Protein AF-X0U9Z0-F1 (afdb_monomer)

pLDDT: mean 78.18, std 16.79, range [35.5, 98.56]

Radius of gyration: 32.85 Å; Cα contacts (8 Å, |Δi|>4): 335; chains: 1; bounding box: 91×45×75 Å

Foldseek 3Di:
DLVLVVVLLVVLVVLLVCVVVVVDDPVRSVVVQVVSWDADPVRWIWGQDNPPRFIWIDPPPDTDTDDDVSVVVQWDQDPPPRDTDGVPDQADPPQQHGPPPDWGAGPPPRHTDPDSPDDDPVVDDPPDPPPPVCVVVVVVCVVVPPPQVFPKDFAQADDLQVQLQVQLVVQLVVQLVVQLCQQQDCPPVVVQVVDDPVLVVSRNDNSRSRVRSNVRNVVRSNVRSVVSSVVRVVVNVVSVVVVTDIDTDGDDD

Mean predicted aligned error: 20.63 Å

Structure (mmCIF, N/CA/C/O backbone):
data_AF-X0U9Z0-F1
#
_entry.id   AF-X0U9Z0-F1
#
loop_
_atom_site.group_PDB
_atom_site.id
_atom_site.type_symbol
_atom_site.label_atom_id
_atom_site.label_alt_id
_atom_site.label_comp_id
_atom_site.label_asym_id
_atom_site.label_entity_id
_atom_site.label_seq_id
_atom_site.pdbx_PDB_ins_code
_atom_site.Cartn_x
_atom_site.Cartn_y
_atom_site.Cartn_z
_atom_site.occupancy
_atom_site.B_iso_or_equiv
_atom_site.auth_seq_id
_atom_site.auth_comp_id
_atom_site.auth_asym_id
_atom_site.auth_atom_id
_atom_site.pdbx_PDB_model_num
ATOM 1 N N . MET A 1 1 ? 12.971 -25.467 -26.039 1.00 54.97 1 MET A N 1
ATOM 2 C CA . MET A 1 1 ? 11.910 -24.485 -25.688 1.00 54.97 1 MET A CA 1
ATOM 3 C C . MET A 1 1 ? 12.473 -23.076 -25.551 1.00 54.97 1 MET A C 1
ATOM 5 O O . MET A 1 1 ? 11.784 -22.131 -25.891 1.00 54.97 1 MET A O 1
ATOM 9 N N . GLU A 1 2 ? 13.736 -22.968 -25.147 1.00 53.06 2 GLU A N 1
ATOM 10 C CA . GLU A 1 2 ? 14.560 -21.757 -25.117 1.00 53.06 2 GLU A CA 1
ATOM 11 C C . GLU A 1 2 ? 14.623 -20.987 -26.448 1.00 53.06 2 GLU A C 1
ATOM 13 O O . GLU A 1 2 ? 14.355 -19.789 -26.469 1.00 53.06 2 GLU A O 1
ATOM 18 N N . ASN A 1 3 ? 14.829 -21.693 -27.568 1.00 63.97 3 ASN A N 1
ATOM 19 C CA . ASN A 1 3 ? 14.869 -21.073 -28.900 1.00 63.97 3 ASN A CA 1
ATOM 20 C C . ASN A 1 3 ? 13.558 -20.348 -29.255 1.00 63.97 3 ASN A C 1
ATOM 22 O O . ASN A 1 3 ? 13.598 -19.246 -29.783 1.00 63.97 3 ASN A O 1
ATOM 26 N N . LYS A 1 4 ? 12.394 -20.866 -28.827 1.00 78.50 4 LYS A N 1
ATOM 27 C CA . LYS A 1 4 ? 11.082 -20.314 -29.214 1.00 78.50 4 LYS A CA 1
ATOM 28 C C . LYS A 1 4 ? 10.855 -18.873 -28.743 1.00 78.50 4 LYS A C 1
ATOM 30 O O . LYS A 1 4 ? 10.260 -18.091 -29.475 1.00 78.50 4 LYS A O 1
ATOM 35 N N . PHE A 1 5 ? 11.303 -18.511 -27.536 1.00 82.81 5 PHE A N 1
ATOM 36 C CA . PHE A 1 5 ? 11.142 -17.141 -27.023 1.00 82.81 5 PHE A CA 1
ATOM 37 C C . PHE A 1 5 ? 12.043 -16.148 -27.767 1.00 82.81 5 PHE A C 1
ATOM 39 O O . PHE A 1 5 ? 11.600 -15.045 -28.084 1.00 82.81 5 PHE A O 1
ATOM 46 N N . LYS A 1 6 ? 13.277 -16.558 -28.086 1.00 79.94 6 LYS A N 1
ATOM 47 C CA . LYS A 1 6 ? 14.235 -15.759 -28.861 1.00 79.94 6 LYS A CA 1
ATOM 48 C C . LYS A 1 6 ? 13.766 -15.569 -30.305 1.00 79.94 6 LYS A C 1
ATOM 50 O O . LYS A 1 6 ? 13.794 -14.448 -30.808 1.00 79.94 6 LYS A O 1
ATOM 55 N N . ASP A 1 7 ? 13.262 -16.631 -30.928 1.00 83.06 7 ASP A N 1
ATOM 56 C CA . ASP A 1 7 ? 12.714 -16.603 -32.288 1.00 83.06 7 ASP A CA 1
ATOM 57 C C . ASP A 1 7 ? 11.533 -15.619 -32.376 1.00 83.06 7 ASP A C 1
ATOM 59 O O . ASP A 1 7 ? 11.487 -14.756 -33.252 1.00 83.06 7 ASP A O 1
ATOM 63 N N . VAL A 1 8 ? 10.625 -15.654 -31.394 1.00 86.50 8 VAL A N 1
ATOM 64 C CA . VAL A 1 8 ? 9.488 -14.722 -31.329 1.00 86.50 8 VAL A CA 1
ATOM 65 C C . VAL A 1 8 ? 9.914 -13.272 -31.098 1.00 86.50 8 VAL A C 1
ATOM 67 O O . VAL A 1 8 ? 9.304 -12.359 -31.657 1.00 86.50 8 VAL A O 1
ATOM 70 N N . GLU A 1 9 ? 10.957 -13.024 -30.309 1.00 84.62 9 GLU A N 1
ATOM 71 C CA . GLU A 1 9 ? 11.490 -11.673 -30.118 1.00 84.62 9 GLU A CA 1
ATOM 72 C C . GLU A 1 9 ? 12.111 -11.121 -31.409 1.00 84.62 9 GLU A C 1
ATOM 74 O O . GLU A 1 9 ? 11.879 -9.963 -31.776 1.00 84.62 9 GLU A O 1
ATOM 79 N N . GLN A 1 10 ? 12.837 -11.959 -32.153 1.00 83.62 10 GLN A N 1
ATOM 80 C CA . GLN A 1 10 ? 13.363 -11.602 -33.469 1.00 83.62 10 GLN A CA 1
ATOM 81 C C . GLN A 1 10 ? 12.233 -11.303 -34.463 1.00 83.62 10 GLN A C 1
ATOM 83 O O . GLN A 1 10 ? 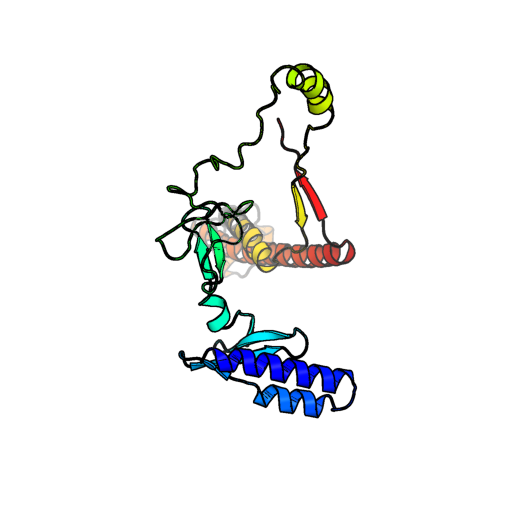12.252 -10.255 -35.118 1.00 83.62 10 GLN A O 1
ATOM 88 N N . GLU A 1 11 ? 11.214 -12.160 -34.533 1.00 86.25 11 GLU A N 1
ATOM 89 C CA . GLU A 1 11 ? 10.040 -11.948 -35.385 1.00 86.25 11 GLU A CA 1
ATOM 90 C C . GLU A 1 11 ? 9.270 -10.674 -35.008 1.00 86.25 11 GLU A C 1
ATOM 92 O O . GLU A 1 11 ? 8.871 -9.899 -35.885 1.00 86.25 11 GLU A O 1
ATOM 97 N N . PHE A 1 12 ? 9.111 -10.395 -33.712 1.00 89.00 12 PHE A N 1
ATOM 98 C CA . PHE A 1 12 ? 8.488 -9.166 -33.227 1.00 89.00 12 PHE A CA 1
ATOM 99 C C . PHE A 1 12 ? 9.268 -7.922 -33.655 1.00 89.00 12 PHE A C 1
ATOM 101 O O . PHE A 1 12 ? 8.668 -6.949 -34.118 1.00 89.00 12 PHE A O 1
ATOM 108 N N . ASN A 1 13 ? 10.596 -7.942 -33.544 1.00 87.12 13 ASN A N 1
ATOM 109 C CA . ASN A 1 13 ? 11.438 -6.817 -33.941 1.00 87.12 13 ASN A CA 1
ATOM 110 C C . ASN A 1 13 ? 11.331 -6.534 -35.445 1.00 87.12 13 ASN A C 1
ATOM 112 O O . ASN A 1 13 ? 11.139 -5.380 -35.845 1.00 87.12 13 ASN A O 1
ATOM 116 N N . GLN A 1 14 ? 11.338 -7.579 -36.276 1.00 88.25 14 GLN A N 1
ATOM 117 C CA . GLN A 1 14 ? 11.102 -7.449 -37.716 1.00 88.25 14 GLN A CA 1
ATOM 118 C C . GLN A 1 14 ? 9.697 -6.906 -38.022 1.00 88.25 14 GLN A C 1
ATOM 120 O O . GLN A 1 14 ? 9.523 -6.036 -38.882 1.00 88.25 14 GLN A O 1
ATOM 125 N N . LEU A 1 15 ? 8.676 -7.390 -37.310 1.00 87.44 15 LEU A N 1
ATOM 126 C CA . LEU A 1 15 ? 7.294 -6.943 -37.462 1.00 87.44 15 LEU A CA 1
ATOM 127 C C . LEU A 1 15 ? 7.132 -5.463 -37.067 1.00 87.44 15 LEU A C 1
ATOM 129 O O . LEU A 1 15 ? 6.506 -4.688 -37.793 1.00 87.44 15 LEU A O 1
ATOM 133 N N . LYS A 1 16 ? 7.753 -5.044 -35.961 1.00 84.38 16 LYS A N 1
ATOM 134 C CA . LYS A 1 16 ? 7.770 -3.659 -35.470 1.00 84.38 16 LYS A CA 1
ATOM 135 C C . LYS A 1 16 ? 8.501 -2.724 -36.429 1.00 84.38 16 LYS A C 1
ATOM 137 O O . LYS A 1 16 ? 8.050 -1.600 -36.644 1.00 84.38 16 LYS A O 1
ATOM 142 N N . GLN A 1 17 ? 9.588 -3.181 -37.047 1.00 86.75 17 GLN A N 1
ATOM 143 C CA . GLN A 1 17 ? 10.296 -2.424 -38.078 1.00 86.75 17 GLN A CA 1
ATOM 144 C C . GLN A 1 17 ? 9.417 -2.205 -39.319 1.00 86.75 17 GLN A C 1
ATOM 146 O O . GLN A 1 17 ? 9.312 -1.074 -39.795 1.00 86.75 17 GLN A O 1
ATOM 151 N N . LYS A 1 18 ? 8.718 -3.244 -39.799 1.00 85.19 18 LYS A N 1
ATOM 152 C CA . LYS A 1 18 ? 7.762 -3.130 -40.919 1.00 85.19 18 LYS A CA 1
ATOM 153 C C . LYS A 1 18 ? 6.622 -2.155 -40.602 1.00 85.19 18 LYS A C 1
ATOM 155 O O . LYS A 1 18 ? 6.262 -1.350 -41.459 1.00 85.19 18 LYS A O 1
ATOM 160 N N . TYR A 1 19 ? 6.103 -2.180 -39.374 1.00 85.44 19 TYR A N 1
ATOM 161 C CA . TYR A 1 19 ? 5.070 -1.244 -38.918 1.00 85.44 19 TYR A CA 1
ATOM 162 C C . TYR A 1 19 ? 5.572 0.206 -38.864 1.00 85.44 19 TYR A C 1
ATOM 164 O O . TYR A 1 19 ? 4.932 1.101 -39.409 1.00 85.44 19 TYR A O 1
ATOM 172 N N . ARG A 1 20 ? 6.763 0.446 -38.296 1.00 84.62 20 ARG A N 1
ATOM 173 C CA . ARG A 1 20 ? 7.394 1.782 -38.258 1.00 84.62 20 ARG A CA 1
ATOM 174 C C . ARG A 1 20 ? 7.645 2.357 -39.650 1.00 84.62 20 ARG A C 1
ATOM 176 O O . ARG A 1 20 ? 7.497 3.555 -39.853 1.00 84.62 20 ARG A O 1
ATOM 183 N N . GLN A 1 21 ? 7.982 1.498 -40.609 1.00 91.06 21 GLN A N 1
ATOM 184 C CA . GLN A 1 21 ? 8.155 1.864 -42.016 1.00 91.06 21 GLN A CA 1
ATOM 185 C C . GLN A 1 21 ? 6.821 2.031 -42.771 1.00 91.06 21 GLN A C 1
ATOM 187 O O . GLN A 1 21 ? 6.847 2.209 -43.985 1.00 91.06 21 GLN A O 1
ATOM 192 N N . LYS A 1 22 ? 5.663 1.940 -42.093 1.00 88.94 22 LYS A N 1
ATOM 193 C CA . LYS A 1 22 ? 4.309 1.974 -42.681 1.00 88.94 22 LYS A CA 1
ATOM 194 C C . LYS A 1 22 ? 4.076 0.932 -43.788 1.00 88.94 22 LYS A C 1
ATOM 196 O O . LYS A 1 22 ? 3.170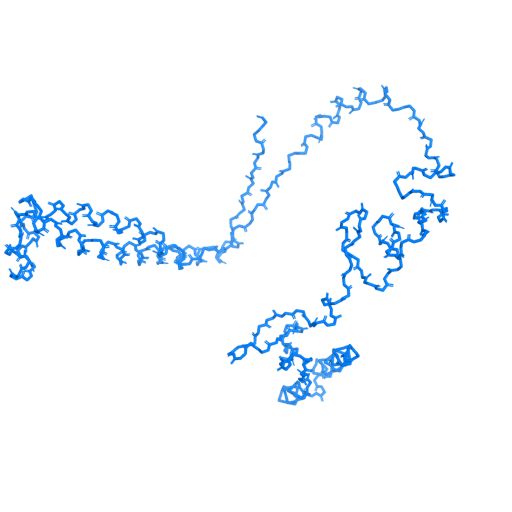 1.083 -44.599 1.00 88.94 22 LYS A O 1
ATOM 201 N N . LYS A 1 23 ? 4.865 -0.151 -43.806 1.00 90.50 23 LYS A N 1
ATOM 202 C CA . LYS A 1 23 ? 4.724 -1.266 -44.764 1.00 90.50 23 LYS A CA 1
ATOM 203 C C . LYS A 1 23 ? 3.571 -2.209 -44.418 1.00 90.50 23 LYS A C 1
ATOM 205 O O . LYS A 1 23 ? 3.216 -3.053 -45.230 1.00 90.50 23 LYS A O 1
ATOM 210 N N . ILE A 1 24 ? 3.046 -2.106 -43.199 1.00 90.19 24 ILE A N 1
ATOM 211 C CA . ILE A 1 24 ? 1.877 -2.839 -42.709 1.00 90.19 24 ILE A CA 1
ATOM 212 C C . ILE A 1 24 ? 0.997 -1.884 -41.904 1.00 90.19 24 ILE A C 1
ATOM 214 O O . ILE A 1 24 ? 1.505 -0.984 -41.230 1.00 90.19 24 ILE A O 1
ATOM 218 N N . SER A 1 25 ? -0.312 -2.091 -41.969 1.00 87.81 25 SER A N 1
ATOM 219 C CA . SER A 1 25 ? -1.302 -1.318 -41.215 1.00 87.81 25 SER A CA 1
ATOM 220 C C . SER A 1 25 ? -1.325 -1.693 -39.726 1.00 87.81 25 SER A C 1
ATOM 222 O O . SER A 1 25 ? -0.853 -2.759 -39.328 1.00 87.81 25 SER A O 1
ATOM 224 N N . ASP A 1 26 ? -1.919 -0.842 -38.882 1.00 80.38 26 ASP A N 1
ATOM 225 C CA . ASP A 1 26 ? -2.119 -1.134 -37.449 1.00 80.38 26 ASP A CA 1
ATOM 226 C C . ASP A 1 26 ? -2.938 -2.419 -37.231 1.00 80.38 26 ASP A C 1
ATOM 228 O O . ASP A 1 26 ? -2.616 -3.239 -36.368 1.00 80.38 26 ASP A O 1
ATOM 232 N N . ARG A 1 27 ? -3.957 -2.647 -38.070 1.00 84.69 27 ARG A N 1
ATOM 233 C CA . ARG A 1 27 ? -4.763 -3.872 -38.037 1.00 84.69 27 ARG A CA 1
ATOM 234 C C . ARG A 1 27 ? -3.912 -5.105 -38.342 1.00 84.69 27 ARG A C 1
ATOM 236 O O . ARG A 1 27 ? -3.929 -6.062 -37.572 1.00 84.69 27 ARG A O 1
ATOM 243 N N . GLU A 1 28 ? -3.112 -5.059 -39.405 1.00 83.31 28 GLU A N 1
ATOM 244 C CA . GLU A 1 28 ? -2.211 -6.159 -39.767 1.00 83.31 28 GLU A CA 1
ATOM 245 C C . GLU A 1 28 ? -1.116 -6.392 -38.724 1.00 83.31 28 GLU A C 1
ATOM 247 O O . GLU A 1 28 ? -0.758 -7.539 -38.457 1.00 83.31 28 GLU A O 1
ATOM 252 N N . PHE A 1 29 ? -0.594 -5.327 -38.113 1.00 83.25 29 PHE A N 1
ATOM 253 C CA . PHE A 1 29 ? 0.373 -5.426 -37.025 1.00 83.25 29 PHE A CA 1
ATOM 254 C C . PHE A 1 29 ? -0.232 -6.154 -35.819 1.00 83.25 29 PHE A C 1
ATOM 256 O O . PHE A 1 29 ? 0.355 -7.120 -35.328 1.00 83.25 29 PHE A O 1
ATOM 263 N N . LYS A 1 30 ? -1.438 -5.761 -35.387 1.00 82.38 30 LYS A N 1
ATOM 264 C CA . LYS A 1 30 ? -2.167 -6.412 -34.286 1.00 82.38 30 LYS A CA 1
ATOM 265 C C . LYS A 1 30 ? -2.489 -7.873 -34.587 1.00 82.38 30 LYS A C 1
ATOM 267 O O . LYS A 1 30 ? -2.335 -8.720 -33.710 1.00 82.38 30 LYS A O 1
ATOM 272 N N . ASP A 1 31 ? -2.914 -8.185 -35.807 1.00 85.38 31 ASP A N 1
ATOM 273 C CA . ASP A 1 31 ? -3.275 -9.553 -36.182 1.00 85.38 31 ASP A CA 1
ATOM 274 C C . ASP A 1 31 ? -2.053 -10.470 -36.296 1.00 85.38 31 ASP A C 1
ATOM 276 O O . ASP A 1 31 ? -2.115 -11.624 -35.869 1.00 85.38 31 ASP A O 1
ATOM 280 N N . LYS A 1 32 ? -0.914 -9.962 -36.784 1.00 84.19 32 LYS A N 1
ATOM 281 C CA . LYS A 1 32 ? 0.355 -10.707 -36.783 1.00 84.19 32 LYS A CA 1
ATOM 282 C C . LYS A 1 32 ? 0.918 -10.875 -35.373 1.00 84.19 32 LYS A C 1
ATOM 284 O O . LYS A 1 32 ? 1.366 -11.964 -35.039 1.00 84.19 32 LYS A O 1
ATOM 289 N N . LEU A 1 33 ? 0.805 -9.859 -34.517 1.00 85.06 33 LEU A N 1
ATOM 290 C CA . LEU A 1 33 ? 1.241 -9.944 -33.122 1.00 85.06 33 LEU A CA 1
ATOM 291 C C . LEU A 1 33 ? 0.479 -11.018 -32.330 1.00 85.06 33 LEU A C 1
ATOM 293 O O . LEU A 1 33 ? 1.081 -11.726 -31.531 1.00 85.06 33 LEU A O 1
ATOM 297 N N . LYS A 1 34 ? -0.830 -11.197 -32.569 1.00 85.25 34 LYS A N 1
ATOM 298 C CA . LYS A 1 34 ? -1.619 -12.269 -31.926 1.00 85.25 34 LYS A CA 1
ATOM 299 C C . LYS A 1 34 ? -1.085 -13.672 -32.232 1.00 85.25 34 LYS A C 1
ATOM 301 O O . LYS A 1 34 ? -1.255 -14.560 -31.403 1.00 85.25 34 LYS A O 1
ATOM 306 N N . LYS A 1 35 ? -0.463 -13.867 -33.400 1.00 87.12 35 LYS A N 1
ATOM 307 C CA . LYS A 1 35 ? 0.111 -15.153 -33.827 1.00 87.12 35 LYS A CA 1
ATOM 308 C C . LYS A 1 35 ? 1.460 -15.451 -33.169 1.00 87.12 35 LYS A C 1
ATOM 310 O O . LYS A 1 35 ? 1.846 -16.607 -33.120 1.00 87.12 35 LYS A O 1
ATOM 315 N N . LEU A 1 36 ? 2.128 -14.437 -32.618 1.00 86.50 36 LEU A N 1
ATOM 316 C CA . LEU A 1 36 ? 3.409 -14.557 -31.911 1.00 86.50 36 LEU A CA 1
ATOM 317 C C . LEU A 1 36 ? 3.258 -14.988 -30.439 1.00 86.50 36 LEU A C 1
ATOM 319 O O . LEU A 1 36 ? 4.180 -14.833 -29.642 1.00 86.50 36 LEU A O 1
ATOM 323 N N . ARG A 1 37 ? 2.084 -15.488 -30.041 1.00 88.81 37 ARG A N 1
ATOM 324 C CA . ARG A 1 37 ? 1.859 -15.984 -28.680 1.00 88.81 37 ARG A CA 1
ATOM 325 C C . ARG A 1 37 ? 2.479 -17.362 -28.508 1.00 88.81 37 ARG A C 1
ATOM 327 O O . ARG A 1 37 ? 2.386 -18.205 -29.394 1.00 88.81 37 ARG A O 1
ATOM 334 N N . LEU A 1 38 ? 3.061 -17.590 -27.339 1.00 88.75 38 LEU A N 1
ATOM 335 C CA . LEU A 1 38 ? 3.721 -18.844 -26.995 1.00 88.75 38 LEU A CA 1
ATOM 336 C C . LEU A 1 38 ? 3.112 -19.440 -25.737 1.00 88.75 38 LEU A C 1
ATOM 338 O O . LEU A 1 38 ? 2.714 -18.709 -24.836 1.00 88.75 38 LEU A O 1
ATOM 342 N N . GLU A 1 39 ? 3.110 -20.760 -25.656 1.00 86.19 39 GLU A N 1
ATOM 343 C CA . GLU A 1 39 ? 2.814 -21.495 -24.433 1.00 86.19 39 GLU A CA 1
ATOM 344 C C . GLU A 1 39 ? 4.126 -22.035 -23.847 1.00 86.19 39 GLU A C 1
ATOM 346 O O . GLU A 1 39 ? 4.978 -22.548 -24.581 1.00 86.19 39 GLU A O 1
ATOM 351 N N . ASP A 1 40 ? 4.323 -21.872 -22.537 1.00 83.56 40 ASP A N 1
ATOM 352 C CA . ASP A 1 40 ? 5.481 -22.430 -21.833 1.00 83.56 40 ASP A CA 1
ATOM 353 C C . ASP A 1 40 ? 5.235 -23.868 -21.332 1.00 83.56 40 ASP A C 1
ATOM 355 O O . ASP A 1 40 ? 4.128 -24.395 -21.403 1.00 83.56 40 ASP A O 1
ATOM 359 N N . LYS A 1 41 ? 6.270 -24.519 -20.774 1.00 78.38 41 LYS A N 1
ATOM 360 C CA . LYS A 1 41 ? 6.170 -25.880 -20.193 1.00 78.38 41 LYS A CA 1
ATOM 361 C C . LYS A 1 41 ? 5.105 -26.017 -19.101 1.00 78.38 41 LYS A C 1
ATOM 363 O O . LYS A 1 41 ? 4.719 -27.133 -18.775 1.00 78.38 41 LYS A O 1
ATOM 368 N N . LYS A 1 42 ? 4.708 -24.904 -18.481 1.00 79.00 42 LYS A N 1
ATOM 369 C CA . LYS A 1 42 ? 3.764 -24.844 -17.361 1.00 79.00 42 LYS A CA 1
ATOM 370 C C . LYS A 1 42 ? 2.347 -24.491 -17.838 1.00 79.00 42 LYS A C 1
ATOM 372 O O . LYS A 1 42 ? 1.496 -24.209 -17.001 1.00 79.00 42 LYS A O 1
ATOM 377 N N . GLY A 1 43 ? 2.105 -24.472 -19.152 1.00 81.69 43 GLY A N 1
ATOM 378 C CA . GLY A 1 43 ? 0.808 -24.157 -19.752 1.00 81.69 43 GLY A CA 1
ATOM 379 C C . GLY A 1 43 ? 0.435 -22.672 -19.706 1.00 81.69 43 GLY A C 1
ATOM 380 O O . GLY A 1 43 ? -0.731 -22.315 -19.872 1.00 81.69 43 GLY A O 1
ATOM 381 N N . ARG A 1 44 ? 1.394 -21.774 -19.433 1.00 86.50 44 ARG A N 1
ATOM 382 C CA . ARG A 1 44 ? 1.132 -20.328 -19.391 1.00 86.50 44 ARG A CA 1
ATOM 383 C C . ARG A 1 44 ? 1.318 -19.721 -20.771 1.00 86.50 44 ARG A C 1
ATOM 385 O O . ARG A 1 44 ? 2.323 -19.970 -21.434 1.00 86.50 44 ARG A O 1
ATOM 392 N N . TRP A 1 45 ? 0.387 -18.853 -21.152 1.00 88.94 45 TRP A N 1
ATOM 393 C CA . TRP A 1 45 ? 0.454 -18.094 -22.398 1.00 88.94 45 TRP A CA 1
ATOM 394 C C . TR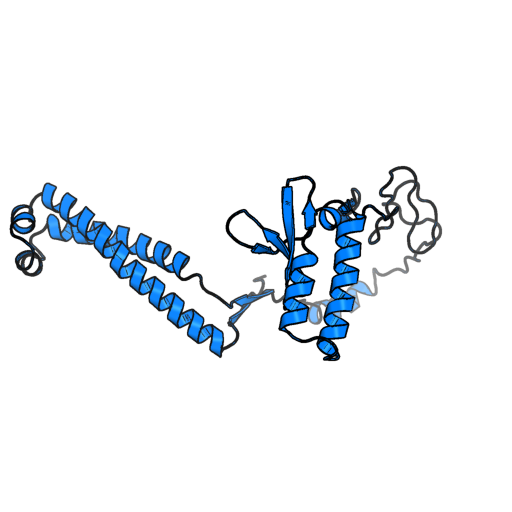P A 1 45 ? 1.296 -16.833 -22.242 1.00 88.94 45 TRP A C 1
ATOM 396 O O . TRP A 1 45 ? 1.102 -16.073 -21.298 1.00 88.94 45 TRP A O 1
ATOM 406 N N . TRP A 1 46 ? 2.173 -16.578 -23.206 1.00 90.38 46 TRP A N 1
ATOM 407 C CA . TRP A 1 46 ? 3.097 -15.452 -23.260 1.00 90.38 46 TRP A CA 1
ATOM 408 C C . TRP A 1 46 ? 2.886 -14.618 -24.525 1.00 90.38 46 TRP A C 1
ATOM 410 O O . TRP A 1 46 ? 2.563 -15.145 -25.589 1.00 90.38 46 TRP A O 1
ATOM 420 N N . THR A 1 47 ? 3.082 -13.304 -24.413 1.00 90.75 47 THR A N 1
ATOM 421 C CA . THR A 1 47 ? 3.029 -12.352 -25.532 1.00 90.75 47 THR A CA 1
ATOM 422 C C . THR A 1 47 ? 3.969 -11.174 -25.289 1.00 90.75 47 THR A C 1
ATOM 424 O O . THR A 1 47 ? 4.252 -10.817 -24.144 1.00 90.75 47 THR A O 1
ATOM 427 N N . ILE A 1 48 ? 4.395 -10.513 -26.364 1.00 86.38 48 ILE A N 1
ATOM 428 C CA . ILE A 1 48 ? 5.094 -9.226 -26.291 1.00 86.38 48 ILE A CA 1
ATOM 429 C C . ILE A 1 48 ? 4.067 -8.091 -26.397 1.00 86.38 48 ILE A C 1
ATOM 431 O O . ILE A 1 48 ? 3.162 -8.126 -27.234 1.00 86.38 48 ILE A O 1
ATOM 435 N N . GLY A 1 49 ? 4.185 -7.080 -25.535 1.00 84.44 49 GLY A N 1
ATOM 436 C CA . GLY A 1 49 ? 3.329 -5.897 -25.562 1.00 84.44 49 GLY A CA 1
ATOM 437 C C . GLY A 1 49 ? 3.599 -5.031 -26.796 1.00 84.44 49 GLY A C 1
ATOM 438 O O . GLY A 1 49 ? 4.721 -4.578 -27.003 1.00 84.44 49 GLY A O 1
ATOM 439 N N . ALA A 1 50 ? 2.562 -4.738 -27.587 1.00 80.19 50 ALA A N 1
ATOM 440 C CA . ALA A 1 50 ? 2.660 -3.963 -28.832 1.00 80.19 50 ALA A CA 1
ATOM 441 C C . ALA A 1 50 ? 3.386 -2.613 -28.668 1.00 80.19 50 ALA A C 1
ATOM 443 O O . ALA A 1 50 ? 4.213 -2.233 -29.497 1.00 80.19 50 ALA A O 1
ATOM 444 N N . GLN A 1 51 ? 3.071 -1.895 -27.587 1.00 73.38 51 GLN A N 1
ATOM 445 C CA . GLN A 1 51 ? 3.620 -0.571 -27.295 1.00 73.38 51 GLN A CA 1
ATOM 446 C C . GLN A 1 51 ? 4.928 -0.661 -26.506 1.00 73.38 51 GLN A C 1
ATOM 448 O O . GLN A 1 51 ? 5.915 -0.014 -26.852 1.00 73.38 51 GLN A O 1
ATOM 453 N N . THR A 1 52 ? 4.942 -1.487 -25.458 1.00 78.56 52 THR A N 1
ATOM 454 C CA . THR A 1 52 ? 6.052 -1.543 -24.501 1.00 78.56 52 THR A CA 1
ATOM 455 C C . THR A 1 52 ? 7.226 -2.383 -24.991 1.00 78.56 52 THR A C 1
ATOM 457 O O . THR A 1 52 ? 8.346 -2.162 -24.548 1.00 78.56 52 THR A O 1
ATOM 460 N N . GLY A 1 53 ? 6.995 -3.343 -25.892 1.00 81.38 53 GLY A N 1
ATOM 461 C CA . GLY A 1 53 ? 8.000 -4.322 -26.313 1.00 81.38 53 GLY A CA 1
ATOM 462 C C . GLY A 1 53 ? 8.441 -5.275 -25.198 1.00 81.38 53 GLY A C 1
ATOM 463 O O . GLY A 1 53 ? 9.424 -5.979 -25.370 1.00 81.38 53 GLY A O 1
ATOM 464 N N . LYS A 1 54 ? 7.747 -5.286 -24.053 1.00 85.62 54 LYS A N 1
ATOM 465 C CA . LYS A 1 54 ? 8.071 -6.140 -22.903 1.00 85.62 54 LYS A CA 1
ATOM 466 C C . LYS A 1 54 ? 7.261 -7.432 -22.943 1.00 85.62 54 LYS A C 1
ATOM 468 O O . LYS A 1 54 ? 6.188 -7.469 -23.545 1.00 85.62 54 LYS A O 1
ATOM 473 N N . TRP A 1 55 ? 7.752 -8.463 -22.266 1.00 87.88 55 TRP A N 1
ATOM 474 C CA . TRP A 1 55 ? 7.056 -9.737 -22.112 1.00 87.88 55 TRP A CA 1
ATOM 475 C C . TRP A 1 55 ? 5.935 -9.665 -21.072 1.00 87.88 55 TRP A C 1
ATOM 477 O O . TRP A 1 55 ? 6.079 -9.065 -20.004 1.00 87.88 55 TRP A O 1
ATOM 487 N N . TYR A 1 56 ? 4.820 -10.314 -21.395 1.00 87.25 56 TYR A N 1
ATOM 488 C CA . TYR A 1 56 ? 3.670 -10.505 -20.522 1.00 87.25 56 TYR A CA 1
ATOM 489 C C . TYR A 1 56 ? 3.253 -11.968 -20.564 1.00 87.25 56 TYR A C 1
ATOM 491 O O . TYR A 1 56 ? 3.264 -12.577 -21.634 1.00 87.25 56 TYR A O 1
ATOM 499 N N . TYR A 1 57 ? 2.830 -12.503 -19.424 1.00 90.88 57 TYR A N 1
ATOM 500 C CA . TYR A 1 57 ? 2.162 -13.797 -19.353 1.00 90.88 57 TYR A CA 1
ATOM 501 C C . TYR A 1 57 ? 0.711 -13.624 -18.908 1.00 90.88 57 TYR A C 1
ATOM 503 O O . TYR A 1 57 ? 0.367 -12.636 -18.255 1.00 90.88 57 TYR A O 1
ATOM 511 N N . PHE A 1 58 ? -0.148 -14.564 -19.284 1.00 87.00 58 PHE A N 1
ATOM 512 C CA . PHE A 1 58 ? -1.538 -14.592 -18.857 1.00 87.00 58 PHE A CA 1
ATOM 513 C C . PHE A 1 58 ? -1.659 -15.342 -17.527 1.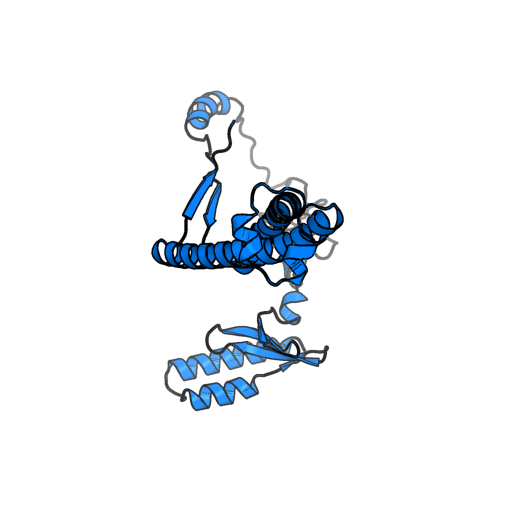00 87.00 58 PHE A C 1
ATOM 515 O O . PHE A 1 58 ? -1.318 -16.521 -17.448 1.00 87.00 58 PHE A O 1
ATOM 522 N N . ASP A 1 59 ? -2.145 -14.659 -16.489 1.00 82.25 59 ASP A N 1
ATOM 523 C CA . ASP A 1 59 ? -2.312 -15.216 -15.136 1.00 82.25 59 ASP A CA 1
ATOM 524 C C . ASP A 1 59 ? -3.665 -15.930 -14.924 1.00 82.25 59 ASP A C 1
ATOM 526 O O . ASP A 1 59 ? -3.992 -16.340 -13.813 1.00 82.25 59 ASP A O 1
ATOM 530 N N . GLY A 1 60 ? -4.466 -16.064 -15.988 1.00 79.62 60 GLY A N 1
ATOM 531 C CA . GLY A 1 60 ? -5.833 -16.592 -15.949 1.00 79.62 60 GLY A CA 1
ATOM 532 C C . GLY A 1 60 ? -6.918 -15.510 -15.906 1.00 79.62 60 GLY A C 1
ATOM 533 O O . GLY A 1 60 ? -8.071 -15.797 -16.221 1.00 79.62 60 GLY A O 1
ATOM 534 N N . LYS A 1 61 ? -6.571 -14.260 -15.571 1.00 84.50 61 LYS A N 1
ATOM 535 C CA . LYS A 1 61 ? -7.502 -13.117 -15.532 1.00 84.50 61 LYS A CA 1
ATOM 536 C C . LYS A 1 61 ? -7.007 -11.925 -16.348 1.00 84.50 61 LYS A C 1
ATOM 538 O O . LYS A 1 61 ? -7.803 -11.248 -16.995 1.00 84.50 61 LYS A O 1
ATOM 543 N N . LYS A 1 62 ? -5.705 -11.650 -16.327 1.00 87.00 62 LYS A N 1
ATOM 544 C CA . LYS A 1 62 ? -5.068 -10.496 -16.966 1.00 87.00 62 LYS A CA 1
ATOM 545 C C . LYS A 1 62 ? -3.663 -10.830 -17.468 1.00 87.00 62 LYS A C 1
ATOM 547 O O . LYS A 1 62 ? -3.056 -11.842 -17.126 1.00 87.00 62 LYS A O 1
ATOM 552 N N . TRP A 1 63 ? -3.143 -9.940 -18.305 1.00 86.12 63 TRP A N 1
ATOM 553 C CA . TRP A 1 63 ? -1.758 -9.987 -18.760 1.00 86.12 63 TRP A CA 1
ATOM 554 C C . TRP A 1 63 ? -0.860 -9.280 -17.744 1.00 86.12 63 TRP A C 1
ATOM 556 O O . TRP A 1 63 ? -0.999 -8.076 -17.524 1.00 86.12 63 TRP A O 1
ATOM 566 N N . ALA A 1 64 ? 0.062 -10.019 -17.133 1.00 87.81 64 ALA A N 1
ATOM 567 C CA . ALA A 1 64 ? 1.022 -9.506 -16.163 1.00 87.81 64 ALA A CA 1
ATOM 568 C C . ALA A 1 64 ? 2.423 -9.444 -16.784 1.00 87.81 64 ALA A C 1
ATOM 570 O O . ALA A 1 64 ? 2.891 -10.416 -17.379 1.00 87.81 64 ALA A O 1
ATOM 571 N N . GLN A 1 65 ? 3.099 -8.298 -16.658 1.00 89.56 65 GLN A N 1
ATOM 572 C CA . GLN A 1 65 ? 4.456 -8.127 -17.181 1.00 89.56 65 GLN A CA 1
ATOM 573 C C . GLN A 1 65 ? 5.425 -9.020 -16.400 1.00 89.56 65 GLN A C 1
ATOM 575 O O . GLN A 1 65 ? 5.452 -8.971 -15.172 1.00 89.56 65 GLN A O 1
ATOM 580 N N . SER A 1 66 ? 6.238 -9.813 -17.094 1.00 84.38 66 SER A N 1
ATOM 581 C CA . SER A 1 66 ? 7.248 -10.664 -16.458 1.00 84.38 66 SER A CA 1
ATOM 582 C C . SER A 1 66 ? 8.361 -11.024 -17.435 1.00 84.38 66 SER A C 1
ATOM 584 O O . SER A 1 66 ? 8.207 -10.860 -18.643 1.00 84.38 66 SER A O 1
ATOM 586 N N . LYS A 1 67 ? 9.490 -11.516 -16.923 1.00 82.50 67 LYS A N 1
ATOM 587 C CA . LYS A 1 67 ? 10.563 -12.075 -17.757 1.00 82.50 67 LYS A CA 1
ATOM 588 C C . LYS A 1 67 ? 10.228 -13.539 -18.085 1.00 82.50 67 LYS A C 1
ATOM 590 O O . LYS A 1 67 ? 9.866 -14.261 -17.156 1.00 82.50 67 LYS A O 1
ATOM 595 N N . PRO A 1 68 ? 10.327 -13.986 -19.348 1.00 77.62 68 PRO A N 1
ATOM 596 C CA . PRO A 1 68 ? 10.059 -15.373 -19.713 1.00 77.62 68 PRO A CA 1
ATOM 597 C C . PRO A 1 68 ? 11.036 -16.329 -19.007 1.00 77.62 68 PRO A C 1
ATOM 599 O O . PRO A 1 68 ? 12.150 -15.913 -18.669 1.00 77.62 68 PRO A O 1
ATOM 602 N N . PRO A 1 69 ? 10.650 -17.601 -18.784 1.00 66.62 69 PRO A N 1
ATOM 603 C CA . PRO A 1 69 ? 11.450 -18.557 -18.017 1.00 66.62 69 PRO A CA 1
ATOM 604 C C . PRO A 1 69 ? 12.870 -18.726 -18.561 1.00 66.62 69 PRO A C 1
ATOM 606 O O . PRO A 1 69 ? 13.805 -18.744 -17.779 1.00 66.62 69 PRO A O 1
ATOM 609 N N . SER A 1 70 ? 13.060 -18.693 -19.883 1.00 63.91 70 SER A N 1
ATOM 610 C CA . SER A 1 70 ? 14.386 -18.792 -20.513 1.00 63.91 70 SER A CA 1
ATOM 611 C C . SER A 1 70 ? 15.357 -17.660 -20.149 1.00 63.91 70 SER A C 1
ATOM 613 O O . SER A 1 70 ? 16.559 -17.841 -20.279 1.00 63.91 70 SER A O 1
ATOM 615 N N . ILE A 1 71 ? 14.858 -16.499 -19.704 1.00 58.78 71 ILE A N 1
ATOM 616 C CA . ILE A 1 71 ? 15.677 -15.356 -19.254 1.00 58.78 71 ILE A CA 1
ATOM 617 C C . ILE A 1 71 ? 15.887 -15.391 -17.730 1.00 58.78 71 ILE A C 1
ATOM 619 O O . ILE A 1 71 ? 16.855 -14.832 -17.220 1.00 58.78 71 ILE A O 1
ATOM 623 N N . GLN A 1 72 ? 14.975 -16.024 -16.986 1.00 56.59 72 GLN A N 1
ATOM 624 C CA . GLN A 1 72 ? 15.122 -16.221 -15.538 1.00 56.59 72 GLN A CA 1
ATOM 625 C C . GLN A 1 72 ? 16.022 -17.419 -15.212 1.00 56.59 72 GLN A C 1
ATOM 627 O O . GLN A 1 72 ? 16.731 -17.387 -14.216 1.00 56.59 72 GLN A O 1
ATOM 632 N N . GLU A 1 73 ? 16.012 -18.448 -16.060 1.00 57.06 73 GLU A N 1
ATOM 633 C CA . GLU A 1 73 ? 16.730 -19.710 -15.862 1.00 57.06 73 GLU A CA 1
ATOM 634 C C . GLU A 1 73 ? 18.234 -19.616 -16.160 1.00 57.06 73 GLU A C 1
ATOM 636 O O . GLU A 1 73 ? 18.935 -20.570 -15.866 1.00 57.06 73 GLU A O 1
ATOM 641 N N . LYS A 1 74 ? 18.747 -18.490 -16.682 1.00 64.88 74 LYS A N 1
ATOM 642 C CA . LYS A 1 74 ? 20.169 -18.296 -17.035 1.00 64.88 74 LYS A CA 1
ATOM 643 C C . LYS A 1 74 ? 20.934 -17.356 -16.113 1.00 64.88 74 LYS A C 1
ATOM 645 O O . LYS A 1 74 ? 21.767 -16.583 -16.565 1.00 64.88 74 LYS A O 1
ATOM 650 N N . LYS A 1 75 ? 20.618 -17.358 -14.822 1.00 72.69 75 LYS A N 1
ATOM 651 C CA . LYS A 1 75 ? 21.302 -16.491 -13.859 1.00 72.69 75 LYS A CA 1
ATOM 652 C C . LYS A 1 75 ? 21.969 -17.332 -12.789 1.00 72.69 75 LYS A C 1
ATOM 654 O O . LYS A 1 75 ? 21.292 -18.050 -12.059 1.00 72.69 75 LYS A O 1
ATOM 659 N N . ALA A 1 76 ? 23.290 -17.233 -12.718 1.00 72.31 76 ALA A N 1
ATOM 660 C CA . ALA A 1 76 ? 24.099 -17.786 -11.646 1.00 72.31 76 ALA A CA 1
ATOM 661 C C . ALA A 1 76 ? 24.510 -16.660 -10.709 1.00 72.31 76 ALA A C 1
ATOM 663 O O . ALA A 1 76 ? 25.015 -15.629 -11.149 1.00 72.31 76 ALA A O 1
ATOM 664 N N . ILE A 1 77 ? 24.341 -16.860 -9.410 1.00 72.00 77 ILE A N 1
ATOM 665 C CA . ILE A 1 77 ? 24.973 -15.976 -8.436 1.00 72.00 77 ILE A CA 1
ATOM 666 C C . ILE A 1 77 ? 26.403 -16.480 -8.252 1.00 72.00 77 ILE A C 1
ATOM 668 O O . ILE A 1 77 ? 26.610 -17.649 -7.930 1.00 72.00 77 ILE A O 1
ATOM 672 N N . CYS A 1 78 ? 27.388 -15.612 -8.479 1.00 72.56 78 CYS A N 1
ATOM 673 C CA . CYS A 1 78 ? 28.784 -15.935 -8.220 1.00 72.56 78 CYS A CA 1
ATOM 674 C C . CYS A 1 78 ? 28.962 -16.219 -6.728 1.00 72.56 78 CYS A C 1
ATOM 676 O O . CYS A 1 78 ? 28.734 -15.337 -5.899 1.00 72.56 78 CYS A O 1
ATOM 678 N N . ILE A 1 79 ? 29.411 -17.428 -6.393 1.00 68.38 79 ILE A N 1
ATOM 679 C CA . ILE A 1 79 ? 29.612 -17.858 -5.003 1.00 68.38 79 ILE A CA 1
ATOM 680 C C . ILE A 1 79 ? 30.705 -17.059 -4.279 1.00 68.38 79 ILE A C 1
ATOM 682 O O . ILE A 1 79 ? 30.735 -17.046 -3.054 1.00 68.38 79 ILE A O 1
ATOM 686 N N . TYR A 1 80 ? 31.580 -16.377 -5.025 1.00 59.81 80 TYR A N 1
ATOM 687 C CA . TYR A 1 80 ? 32.715 -15.640 -4.471 1.00 59.81 80 TYR A CA 1
ATOM 688 C C . TYR A 1 80 ? 32.401 -14.172 -4.155 1.00 59.81 80 TYR A C 1
ATOM 690 O O . TYR A 1 80 ? 32.953 -13.629 -3.206 1.00 59.81 80 TYR A O 1
ATOM 698 N N . CYS A 1 81 ? 31.537 -13.507 -4.932 1.00 67.81 81 CYS A N 1
ATOM 699 C CA . CYS A 1 81 ? 31.261 -12.069 -4.765 1.00 67.81 81 CYS A CA 1
ATOM 700 C C . CYS A 1 81 ? 29.772 -11.701 -4.725 1.00 67.81 81 CYS A C 1
ATOM 702 O O . CYS A 1 81 ? 29.435 -10.530 -4.575 1.00 67.81 81 CYS A O 1
ATOM 704 N N . GLY A 1 82 ? 28.868 -12.669 -4.899 1.00 65.25 82 GLY A N 1
ATOM 705 C CA . GLY A 1 82 ? 27.423 -12.431 -4.918 1.00 65.25 82 GLY A CA 1
ATOM 706 C C . GLY A 1 82 ? 26.905 -11.731 -6.179 1.00 65.25 82 GLY A C 1
ATOM 707 O O . GLY A 1 82 ? 25.711 -11.451 -6.267 1.00 65.25 82 GLY A O 1
ATOM 708 N N . PHE A 1 83 ? 27.767 -11.455 -7.166 1.00 72.31 83 PHE A N 1
ATOM 709 C CA . PHE A 1 83 ? 27.362 -10.831 -8.424 1.00 72.31 83 PHE A CA 1
ATOM 710 C C . PHE A 1 83 ? 26.522 -11.792 -9.271 1.00 72.31 83 PHE A C 1
ATOM 712 O O . PHE A 1 83 ? 26.840 -12.977 -9.401 1.00 72.31 83 PHE A O 1
ATOM 719 N N . GLU A 1 84 ? 25.456 -11.276 -9.873 1.00 78.19 84 GLU A N 1
ATOM 720 C CA . GLU A 1 84 ? 24.581 -12.041 -10.756 1.00 78.19 84 GLU A CA 1
ATOM 721 C C . GLU A 1 84 ? 25.194 -12.114 -12.163 1.00 78.19 84 GLU A C 1
ATOM 723 O O . GLU A 1 84 ? 25.345 -11.101 -12.843 1.00 78.19 84 GLU A O 1
ATOM 728 N N . ASN A 1 85 ? 25.555 -13.319 -12.594 1.00 77.50 85 ASN A N 1
ATOM 729 C CA . ASN A 1 85 ? 26.162 -13.611 -13.890 1.00 77.50 85 ASN A CA 1
ATOM 730 C C . ASN A 1 85 ? 25.195 -14.394 -14.778 1.00 77.50 85 ASN A C 1
ATOM 732 O O . ASN A 1 85 ? 24.248 -15.013 -14.288 1.00 77.50 85 ASN A O 1
ATOM 736 N N . ASP A 1 86 ? 25.460 -14.397 -16.082 1.00 78.00 86 ASP A N 1
ATOM 737 C CA . ASP A 1 86 ? 24.808 -15.325 -17.005 1.00 78.00 86 ASP A CA 1
ATOM 738 C C . ASP A 1 86 ? 25.329 -16.755 -16.764 1.00 78.00 86 ASP A C 1
ATOM 740 O O . ASP A 1 86 ? 26.523 -16.931 -16.518 1.00 78.00 86 ASP A O 1
ATOM 744 N N . LEU A 1 87 ? 24.464 -17.775 -16.831 1.00 67.56 87 LEU A N 1
ATOM 745 C CA . LEU A 1 87 ? 24.884 -19.186 -16.748 1.00 67.56 87 LEU A CA 1
ATOM 746 C C . LEU A 1 87 ? 25.790 -19.604 -17.914 1.00 67.56 87 LEU A C 1
ATOM 748 O O . LEU A 1 87 ? 26.467 -20.622 -17.812 1.00 67.56 87 LEU A O 1
ATOM 752 N N . GLU A 1 88 ? 25.796 -18.851 -19.017 1.00 72.06 88 GLU A N 1
ATOM 753 C CA . GLU A 1 88 ? 26.714 -19.079 -20.139 1.00 72.06 88 GLU A CA 1
ATOM 754 C C . GLU A 1 88 ? 28.147 -18.600 -19.861 1.00 72.06 88 GLU A C 1
ATOM 756 O O . GLU A 1 88 ? 29.062 -18.962 -20.599 1.00 72.06 88 GLU A O 1
ATOM 761 N N . ASN A 1 89 ? 28.368 -17.801 -18.812 1.00 72.62 89 ASN A N 1
ATOM 762 C CA . ASN A 1 89 ? 29.707 -17.339 -18.477 1.00 72.62 89 ASN A CA 1
ATOM 763 C C . ASN A 1 89 ? 30.474 -18.415 -17.699 1.00 72.62 89 ASN A C 1
ATOM 765 O O . ASN A 1 89 ? 30.045 -18.870 -16.644 1.00 72.62 89 ASN A O 1
ATOM 769 N N . GLU A 1 90 ? 31.664 -18.773 -18.177 1.00 74.50 90 GLU A N 1
ATOM 770 C CA . GLU A 1 90 ? 32.566 -19.690 -17.462 1.00 74.50 90 GLU A CA 1
ATOM 771 C C . GLU A 1 90 ? 33.229 -19.013 -16.246 1.00 74.50 90 GLU A C 1
ATOM 773 O O . GLU A 1 90 ? 33.606 -19.670 -15.271 1.00 74.50 90 GLU A O 1
ATOM 778 N N . THR A 1 91 ? 33.334 -17.680 -16.274 1.00 75.56 91 THR A N 1
ATOM 779 C CA . THR A 1 91 ? 33.918 -16.849 -15.216 1.00 75.56 91 THR A CA 1
ATOM 780 C C . THR A 1 91 ? 33.020 -15.667 -14.870 1.00 75.56 91 THR A C 1
ATOM 782 O O . THR A 1 91 ? 32.273 -15.141 -15.695 1.00 75.56 91 THR A O 1
ATOM 785 N N . CYS A 1 92 ? 33.085 -15.218 -13.621 1.00 74.00 92 CYS A N 1
ATOM 786 C CA . CYS A 1 92 ? 32.339 -14.060 -13.173 1.00 74.00 92 CYS A CA 1
ATOM 787 C C . CYS A 1 92 ? 32.838 -12.795 -13.880 1.00 74.00 92 CYS A C 1
ATOM 789 O O . CYS A 1 92 ? 34.011 -12.446 -13.776 1.00 74.00 92 CYS A O 1
ATOM 791 N N . THR A 1 93 ? 31.937 -12.051 -14.522 1.00 74.38 93 THR A N 1
ATOM 792 C CA . THR A 1 93 ? 32.274 -10.819 -15.257 1.00 74.38 93 THR A CA 1
ATOM 793 C C . THR A 1 93 ? 32.789 -9.702 -14.345 1.00 74.38 93 THR A C 1
ATOM 795 O O . THR A 1 93 ? 33.482 -8.804 -14.809 1.00 74.38 93 THR A O 1
ATOM 798 N N . TYR A 1 94 ? 32.457 -9.750 -13.052 1.00 69.56 94 TYR A N 1
ATOM 799 C CA . TYR A 1 94 ? 32.890 -8.752 -12.078 1.00 69.56 94 TYR A CA 1
ATOM 800 C C . TYR A 1 94 ? 34.244 -9.096 -11.440 1.00 69.56 94 TYR A C 1
ATOM 802 O O . TYR A 1 94 ? 35.159 -8.281 -11.476 1.00 69.56 94 TYR A O 1
ATOM 810 N N . CYS A 1 95 ? 34.394 -10.298 -10.868 1.00 63.72 95 CYS A N 1
ATOM 811 C CA . CYS A 1 95 ? 35.598 -10.662 -10.106 1.00 63.72 95 CYS A CA 1
ATOM 812 C C . CYS A 1 95 ? 36.535 -11.663 -10.802 1.00 63.72 95 CYS A C 1
ATOM 814 O O . CYS A 1 95 ? 37.619 -11.920 -10.292 1.00 63.72 95 CYS A O 1
ATOM 816 N N . GLY A 1 96 ? 36.140 -12.260 -11.931 1.00 67.94 96 GLY A N 1
ATOM 817 C CA . GLY A 1 96 ? 36.922 -13.286 -12.635 1.00 67.94 96 GLY A CA 1
ATOM 818 C C . GLY A 1 96 ? 36.890 -14.688 -12.017 1.00 67.94 96 GLY A C 1
ATOM 819 O O . GLY A 1 96 ? 37.514 -15.599 -12.557 1.00 67.94 96 GLY A O 1
ATOM 820 N N . GLY A 1 97 ? 36.166 -14.893 -10.910 1.00 68.19 97 GLY A N 1
ATOM 821 C CA . GLY A 1 97 ? 36.041 -16.206 -10.267 1.00 68.19 97 GLY A CA 1
ATOM 822 C C . GLY A 1 97 ? 35.340 -17.232 -11.162 1.00 68.19 97 GLY A C 1
ATOM 823 O O . GLY A 1 97 ? 34.386 -16.891 -11.859 1.00 68.19 97 GLY A O 1
ATOM 824 N N . SER A 1 98 ? 35.796 -18.484 -11.151 1.00 74.69 98 SER A N 1
ATOM 825 C CA . SER A 1 98 ? 35.194 -19.557 -11.956 1.00 74.69 98 SER A CA 1
ATOM 826 C C . SER A 1 98 ? 33.764 -19.859 -11.518 1.00 74.69 98 SER A C 1
ATOM 828 O O . SER A 1 98 ? 33.518 -20.099 -10.341 1.00 74.69 98 SER A O 1
ATOM 830 N N . LEU A 1 99 ? 32.815 -19.907 -12.452 1.00 71.56 99 LEU A N 1
ATOM 831 C CA . LEU A 1 99 ? 31.453 -20.362 -12.145 1.00 71.56 99 LEU A CA 1
ATOM 832 C C . LEU A 1 99 ? 31.323 -21.897 -12.225 1.00 71.56 99 LEU A C 1
ATOM 834 O O . LEU A 1 99 ? 30.305 -22.441 -11.804 1.00 71.56 99 LEU A O 1
ATOM 838 N N . GLY A 1 100 ? 32.362 -22.584 -12.725 1.00 63.94 100 GLY A N 1
ATOM 839 C CA . GLY A 1 100 ? 32.424 -24.038 -12.932 1.00 63.94 100 GLY A CA 1
ATOM 840 C C . GLY A 1 100 ? 33.305 -24.818 -11.946 1.00 63.94 100 GLY A C 1
ATOM 841 O O . GLY A 1 100 ? 33.331 -26.039 -12.023 1.00 63.94 100 GLY A O 1
ATOM 842 N N . GLY A 1 101 ? 33.990 -24.146 -11.013 1.00 57.41 101 GLY A N 1
ATOM 843 C CA . GLY A 1 101 ? 34.575 -24.774 -9.819 1.00 57.41 101 GLY A CA 1
ATOM 844 C C . GLY A 1 101 ? 36.040 -25.222 -9.874 1.00 57.41 101 GLY A C 1
ATOM 845 O O . GLY A 1 101 ? 36.580 -25.514 -8.813 1.00 57.41 101 GLY A O 1
ATOM 846 N N . ASP A 1 102 ? 36.720 -25.216 -11.025 1.00 59.38 102 ASP A N 1
ATOM 847 C CA . ASP A 1 102 ? 38.005 -25.938 -11.111 1.00 59.38 102 ASP A CA 1
ATOM 848 C C . ASP A 1 102 ? 39.263 -25.060 -11.246 1.00 59.38 102 ASP A C 1
ATOM 850 O O . ASP A 1 102 ? 40.344 -25.483 -10.835 1.00 59.38 102 ASP A O 1
ATOM 854 N N . VAL A 1 103 ? 39.180 -23.838 -11.795 1.00 60.00 103 VAL A N 1
ATOM 855 C CA . VAL A 1 103 ? 40.358 -22.961 -11.983 1.00 60.00 103 VAL A CA 1
ATOM 856 C C . VAL A 1 103 ? 39.960 -21.485 -12.070 1.00 60.00 103 VAL A C 1
ATOM 858 O O . VAL A 1 103 ? 39.122 -21.131 -12.896 1.00 60.00 103 VAL A O 1
ATOM 861 N N . SER A 1 104 ? 40.598 -20.608 -11.286 1.00 63.47 104 SER A N 1
ATOM 862 C CA . SER A 1 104 ? 40.379 -19.151 -11.341 1.00 63.47 104 SER A CA 1
ATOM 863 C C . SER A 1 104 ? 41.547 -18.419 -12.005 1.00 63.47 104 SER A C 1
ATOM 865 O O . SER A 1 104 ? 42.701 -18.815 -11.853 1.00 63.47 104 SER A O 1
ATOM 867 N N . PHE A 1 105 ? 41.256 -17.343 -12.741 1.00 67.62 105 PHE A N 1
ATOM 868 C CA . PHE A 1 105 ? 42.258 -16.542 -13.452 1.00 67.62 105 PHE A CA 1
ATOM 869 C C . PHE A 1 105 ? 42.127 -15.060 -13.089 1.00 67.62 105 PHE A C 1
ATOM 871 O O . PHE A 1 105 ? 41.022 -14.538 -12.968 1.00 67.62 105 PHE A O 1
ATOM 878 N N . TYR A 1 106 ? 43.254 -14.362 -12.947 1.00 67.12 106 TYR A N 1
ATOM 879 C CA . TYR A 1 106 ? 43.266 -12.938 -12.619 1.00 67.12 106 TYR A CA 1
ATOM 880 C C . TYR A 1 106 ? 42.815 -12.087 -13.826 1.00 67.12 106 TYR A C 1
ATOM 882 O O . TYR A 1 106 ? 43.477 -12.151 -14.866 1.00 67.12 106 TYR A O 1
ATOM 890 N N . PRO A 1 107 ? 41.775 -11.232 -13.718 1.00 55.00 107 PRO A N 1
ATOM 891 C CA . PRO A 1 107 ? 41.163 -10.554 -14.871 1.00 55.00 107 PRO A CA 1
ATOM 892 C C . PRO A 1 107 ? 42.113 -9.693 -15.710 1.00 55.00 107 PRO A C 1
ATOM 894 O O . PRO A 1 107 ? 41.963 -9.601 -16.924 1.00 55.00 107 PRO A O 1
ATOM 897 N N . LYS A 1 108 ? 43.100 -9.051 -15.070 1.00 60.88 108 LYS A N 1
ATOM 898 C CA . LYS A 1 108 ? 43.985 -8.084 -15.741 1.00 60.88 108 LYS A CA 1
ATOM 899 C C . LYS A 1 108 ? 45.075 -8.741 -16.587 1.00 60.88 108 LYS A C 1
ATOM 901 O O . LYS A 1 108 ? 45.455 -8.198 -17.616 1.00 60.88 108 LYS A O 1
ATOM 906 N N . CYS A 1 109 ? 45.617 -9.866 -16.128 1.00 70.19 109 CYS A N 1
ATOM 907 C CA . CYS A 1 109 ? 46.790 -10.495 -16.743 1.00 70.19 109 CYS A CA 1
ATOM 908 C C . CYS A 1 109 ? 46.608 -11.977 -17.081 1.00 70.19 109 CYS A C 1
ATOM 910 O O . CYS A 1 109 ? 47.529 -12.590 -17.609 1.00 70.19 109 CYS A O 1
ATOM 912 N N . GLY A 1 110 ? 45.442 -12.559 -16.789 1.00 62.97 110 GLY A N 1
ATOM 913 C CA . GLY A 1 110 ? 45.120 -13.950 -17.108 1.00 62.97 110 GLY A CA 1
ATOM 914 C C . GLY A 1 110 ? 45.924 -14.982 -16.316 1.00 62.97 110 GLY A C 1
ATOM 915 O O . GLY A 1 110 ? 45.940 -16.151 -16.685 1.00 62.97 110 GLY A O 1
ATOM 916 N N . HIS A 1 111 ? 46.614 -14.577 -15.246 1.00 76.88 111 HIS A N 1
ATOM 917 C CA . HIS A 1 111 ? 47.405 -15.498 -14.435 1.00 76.88 111 HIS A CA 1
ATOM 918 C C . HIS A 1 111 ? 46.500 -16.464 -13.664 1.00 76.88 111 HIS A C 1
ATOM 920 O O . HIS A 1 111 ? 45.508 -16.030 -13.082 1.00 76.88 111 HIS A O 1
ATOM 926 N N . LYS A 1 112 ? 46.847 -17.755 -13.641 1.00 73.44 112 LYS A N 1
ATOM 927 C CA . LYS A 1 112 ? 46.117 -18.767 -12.869 1.00 73.44 112 LYS A CA 1
ATOM 928 C C . LYS A 1 112 ? 46.321 -18.518 -11.374 1.00 73.44 112 LYS A C 1
ATOM 930 O O . LYS A 1 112 ? 47.453 -18.378 -10.929 1.00 73.44 112 LYS A O 1
ATOM 935 N N . LEU A 1 113 ? 45.229 -18.464 -10.625 1.00 68.00 113 LEU A N 1
ATOM 936 C CA . LEU A 1 113 ? 45.232 -18.300 -9.177 1.00 68.00 113 LEU A CA 1
ATOM 937 C C . LEU A 1 113 ? 44.895 -19.633 -8.514 1.00 68.00 113 LEU A C 1
ATOM 939 O O . LEU A 1 113 ? 44.008 -20.350 -8.986 1.00 68.00 113 LEU A O 1
ATOM 943 N N . ASP A 1 114 ? 45.580 -19.925 -7.411 1.00 69.19 114 ASP A N 1
ATOM 944 C CA . ASP A 1 114 ? 45.226 -21.043 -6.535 1.00 69.19 114 ASP A CA 1
ATOM 945 C C . ASP A 1 114 ? 43.983 -20.698 -5.698 1.00 69.19 114 ASP A C 1
ATOM 947 O O . ASP A 1 114 ? 43.141 -21.562 -5.466 1.00 69.19 114 ASP A O 1
ATOM 951 N N . ASP A 1 115 ? 43.820 -19.421 -5.328 1.00 59.78 115 ASP A N 1
ATOM 952 C CA . ASP A 1 115 ? 42.612 -18.881 -4.705 1.00 59.78 115 ASP A CA 1
ATOM 953 C C . ASP A 1 115 ? 42.211 -17.508 -5.310 1.00 59.78 115 ASP A C 1
ATOM 955 O O . ASP A 1 115 ? 43.076 -16.649 -5.514 1.00 59.78 115 ASP A O 1
ATOM 959 N N . PRO A 1 116 ? 40.914 -17.253 -5.598 1.00 58.25 116 PRO A N 1
ATOM 960 C CA . PRO A 1 116 ? 40.460 -16.015 -6.246 1.00 58.25 116 PRO A CA 1
ATOM 961 C C . PRO A 1 116 ? 40.682 -14.734 -5.430 1.00 58.25 116 PRO A C 1
ATOM 963 O O . PRO A 1 116 ? 40.655 -13.644 -5.998 1.00 58.25 116 PRO A O 1
ATOM 966 N N . SER A 1 117 ? 40.845 -14.845 -4.109 1.00 60.59 117 SER A N 1
ATOM 967 C CA . SER A 1 117 ? 41.075 -13.716 -3.20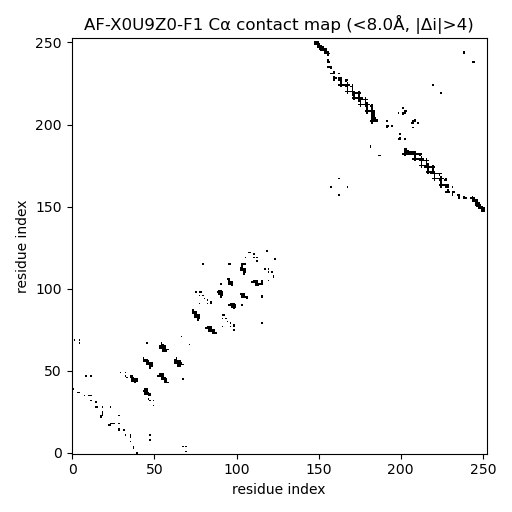2 1.00 60.59 117 SER A CA 1
ATOM 968 C C . SER A 1 117 ? 42.556 -13.359 -3.049 1.00 60.59 117 SER A C 1
ATOM 970 O O . SER A 1 117 ? 42.886 -12.325 -2.464 1.00 60.59 117 SER A O 1
ATOM 972 N N . GLN A 1 118 ? 43.464 -14.170 -3.598 1.00 67.44 118 GLN A N 1
ATOM 973 C CA . GLN A 1 118 ? 44.890 -13.886 -3.541 1.00 67.44 118 GLN A CA 1
ATOM 974 C C . GLN A 1 118 ? 45.285 -12.754 -4.503 1.00 67.44 118 GLN A C 1
ATOM 976 O O . GLN A 1 118 ? 44.862 -12.726 -5.665 1.00 67.44 118 GLN A O 1
ATOM 981 N N . PRO A 1 119 ? 46.155 -11.827 -4.064 1.00 64.88 119 PRO A N 1
ATOM 982 C CA . PRO A 1 119 ? 46.733 -10.836 -4.955 1.00 64.88 119 PRO A CA 1
ATOM 983 C C . PRO A 1 119 ? 47.627 -11.530 -5.988 1.00 64.88 119 PRO A C 1
ATOM 985 O O . PRO A 1 119 ? 48.405 -12.427 -5.662 1.00 64.88 119 PRO A O 1
ATOM 988 N N . CYS A 1 120 ? 47.541 -11.099 -7.247 1.00 65.12 120 CYS A N 1
ATOM 989 C CA . CYS A 1 120 ? 48.307 -11.721 -8.320 1.00 65.12 120 CYS A CA 1
ATOM 990 C C . CYS A 1 120 ? 49.823 -11.502 -8.121 1.00 65.12 120 CYS A C 1
ATOM 992 O O . CYS A 1 120 ? 50.271 -10.351 -8.085 1.00 65.12 120 CYS A O 1
ATOM 994 N N . PRO A 1 121 ? 50.635 -12.575 -8.063 1.00 69.38 121 PRO A N 1
ATOM 995 C CA . PRO A 1 121 ? 52.066 -12.477 -7.771 1.00 69.38 121 PRO A CA 1
ATOM 996 C C . PRO A 1 121 ? 52.871 -11.757 -8.864 1.00 69.38 121 PRO A C 1
ATOM 998 O O . PRO A 1 121 ? 53.925 -11.194 -8.566 1.00 69.38 121 PRO A O 1
ATOM 1001 N N . TYR A 1 122 ? 52.365 -11.733 -10.101 1.00 62.78 122 TYR A N 1
ATOM 1002 C CA . TYR A 1 122 ? 53.011 -11.102 -11.260 1.00 62.78 122 TYR A CA 1
ATOM 1003 C C . TYR A 1 122 ? 52.499 -9.693 -11.551 1.00 62.78 122 TYR A C 1
ATOM 1005 O O . TYR A 1 122 ? 53.229 -8.865 -12.082 1.00 62.78 122 TYR A O 1
ATOM 1013 N N . CYS A 1 123 ? 51.254 -9.405 -11.178 1.00 65.75 123 CYS A N 1
ATOM 1014 C CA . CYS A 1 123 ? 50.631 -8.099 -11.374 1.00 65.75 123 CYS A CA 1
ATOM 1015 C C . CYS A 1 123 ? 50.823 -7.182 -10.156 1.00 65.75 123 CYS A C 1
ATOM 1017 O O . CYS A 1 123 ? 50.021 -6.275 -9.946 1.00 65.75 123 CYS A O 1
ATOM 1019 N N . ARG A 1 124 ? 51.882 -7.434 -9.366 1.00 53.84 124 ARG A N 1
ATOM 1020 C CA . ARG A 1 124 ? 52.242 -6.722 -8.137 1.00 53.84 124 ARG A CA 1
ATOM 1021 C C . ARG A 1 124 ? 52.269 -5.216 -8.410 1.00 53.84 124 ARG A C 1
ATOM 1023 O O . ARG A 1 124 ? 53.214 -4.702 -8.996 1.00 53.84 124 ARG A O 1
ATOM 1030 N N . VAL A 1 125 ? 51.210 -4.532 -7.988 1.00 50.28 125 VAL A N 1
ATOM 1031 C CA . VAL A 1 125 ? 51.186 -3.075 -7.885 1.00 50.28 125 VAL A CA 1
ATOM 1032 C C . VAL A 1 125 ? 52.285 -2.716 -6.891 1.00 50.28 125 VAL A C 1
ATOM 1034 O O . VAL A 1 125 ? 52.304 -3.242 -5.774 1.00 50.28 125 VAL A O 1
ATOM 1037 N N . GLU A 1 126 ? 53.249 -1.904 -7.321 1.00 42.81 126 GLU A N 1
ATOM 1038 C CA . GLU A 1 126 ? 54.205 -1.280 -6.416 1.00 42.81 126 GLU A CA 1
ATOM 1039 C C . GLU A 1 126 ? 53.403 -0.573 -5.323 1.00 42.81 126 GLU A C 1
ATOM 1041 O O . GLU A 1 126 ? 52.700 0.401 -5.586 1.00 42.81 126 GLU A O 1
ATOM 1046 N N . ARG A 1 127 ? 53.499 -1.061 -4.084 1.00 45.06 127 ARG A N 1
ATOM 1047 C CA . ARG A 1 127 ? 53.224 -0.206 -2.934 1.00 45.06 127 ARG A CA 1
ATOM 1048 C C . ARG A 1 127 ? 54.357 0.815 -2.893 1.00 45.06 127 ARG A C 1
ATOM 1050 O O . ARG A 1 127 ? 55.381 0.569 -2.261 1.00 45.06 127 ARG A O 1
ATOM 1057 N N . LYS A 1 128 ? 54.200 1.921 -3.626 1.00 35.50 128 LYS A N 1
ATOM 1058 C CA . LYS A 1 128 ? 54.813 3.175 -3.196 1.00 35.50 128 LYS A CA 1
ATOM 1059 C C . LYS A 1 128 ? 54.183 3.548 -1.859 1.00 35.50 128 LYS A C 1
ATOM 1061 O O . LYS A 1 128 ? 53.038 3.219 -1.590 1.00 35.50 128 LYS A O 1
ATOM 1066 N N . THR A 1 129 ? 55.019 4.071 -0.990 1.00 41.56 129 THR A N 1
ATOM 1067 C CA . THR A 1 129 ? 54.745 4.547 0.361 1.00 41.56 129 THR A CA 1
ATOM 1068 C C . THR A 1 129 ? 53.727 5.685 0.323 1.00 41.56 129 THR A C 1
ATOM 1070 O O . THR A 1 129 ? 54.092 6.768 -0.116 1.00 41.56 129 THR A O 1
ATOM 1073 N N . TRP A 1 130 ? 52.493 5.424 0.761 1.00 37.41 130 TRP A N 1
ATOM 1074 C CA . TRP A 1 130 ? 51.412 6.416 0.879 1.00 37.41 130 TRP A CA 1
ATOM 1075 C C . TRP A 1 130 ? 51.271 6.981 2.304 1.00 37.41 130 TRP A C 1
ATOM 1077 O O . TRP A 1 130 ? 50.633 7.998 2.478 1.00 37.41 130 TRP A O 1
ATOM 1087 N N . GLU A 1 131 ? 51.971 6.439 3.310 1.00 44.66 131 GLU A N 1
ATOM 1088 C CA . GLU A 1 131 ? 51.815 6.841 4.729 1.00 44.66 131 GLU A CA 1
ATOM 1089 C C . GLU A 1 131 ? 52.301 8.268 5.080 1.00 44.66 131 GLU A C 1
ATOM 1091 O O . GLU A 1 131 ? 52.348 8.620 6.253 1.00 44.66 131 GLU A O 1
ATOM 1096 N N . LYS A 1 132 ? 52.759 9.079 4.117 1.00 37.56 132 LYS A N 1
ATOM 1097 C CA . LYS A 1 132 ? 53.305 10.422 4.405 1.00 37.56 132 LYS A CA 1
ATOM 1098 C C . LYS A 1 132 ? 52.841 11.539 3.477 1.00 37.56 132 LYS A C 1
ATOM 1100 O O . LYS A 1 132 ? 53.069 12.695 3.802 1.00 37.56 132 LYS A O 1
ATOM 1105 N N . GLU A 1 133 ? 52.231 11.189 2.348 1.00 39.88 133 GLU A N 1
ATOM 1106 C CA . GLU A 1 133 ? 51.428 12.127 1.553 1.00 39.88 133 GLU A CA 1
ATOM 1107 C C . GLU A 1 133 ? 49.969 12.094 2.047 1.00 39.88 133 GLU A C 1
ATOM 1109 O O . GLU A 1 133 ? 49.316 13.126 2.013 1.00 39.88 133 GLU A O 1
ATOM 1114 N N . GLU A 1 134 ? 49.521 10.978 2.656 1.00 43.56 134 GLU A N 1
ATOM 1115 C CA . GLU A 1 134 ? 48.207 10.860 3.305 1.00 43.56 134 GLU A CA 1
ATOM 1116 C C . GLU A 1 134 ? 48.003 11.859 4.460 1.00 43.56 134 GLU A C 1
ATOM 1118 O O . GLU A 1 134 ? 46.919 12.385 4.542 1.00 43.56 134 GLU A O 1
ATOM 1123 N N . GLU A 1 135 ? 48.975 12.247 5.299 1.00 43.53 135 GLU A N 1
ATOM 1124 C CA . GLU A 1 135 ? 48.674 13.218 6.388 1.00 43.53 135 GLU A CA 1
ATOM 1125 C C . GLU A 1 135 ? 48.467 14.672 5.901 1.00 43.53 135 GLU A C 1
ATOM 1127 O O . GLU A 1 135 ? 47.712 15.415 6.523 1.00 43.53 135 GLU A O 1
ATOM 1132 N N . GLU A 1 136 ? 49.116 15.097 4.806 1.00 42.34 136 GLU A N 1
ATOM 1133 C CA . GLU A 1 136 ? 48.957 16.459 4.254 1.00 42.34 136 GLU A CA 1
ATOM 1134 C C . GLU A 1 136 ? 47.825 16.524 3.207 1.00 42.34 136 GLU A C 1
ATOM 1136 O O . GLU A 1 136 ? 47.127 17.534 3.140 1.00 42.34 136 GLU A O 1
ATOM 1141 N N . GLU A 1 137 ? 47.585 15.444 2.446 1.00 42.91 137 GLU A N 1
ATOM 1142 C CA . GLU A 1 137 ? 46.415 15.317 1.563 1.00 42.91 137 GLU A CA 1
ATOM 1143 C C . GLU A 1 137 ? 45.145 14.910 2.331 1.00 42.91 137 GLU A C 1
ATOM 1145 O O . GLU A 1 137 ? 44.079 15.322 1.907 1.00 42.91 137 GLU A O 1
ATOM 1150 N N . GLU A 1 138 ? 45.192 14.201 3.471 1.00 42.06 138 GLU A N 1
ATOM 1151 C CA . GLU A 1 138 ? 43.999 13.938 4.305 1.00 42.06 138 GLU A CA 1
ATOM 1152 C C . GLU A 1 138 ? 43.504 15.212 4.999 1.00 42.06 138 GLU A C 1
ATOM 1154 O O . GLU A 1 138 ? 42.299 15.361 5.127 1.00 42.06 138 GLU A O 1
ATOM 1159 N N . GLU A 1 139 ? 44.351 16.174 5.396 1.00 43.47 139 GLU A N 1
ATOM 1160 C CA . GLU A 1 139 ? 43.844 17.453 5.937 1.00 43.47 139 GLU A CA 1
ATOM 1161 C C . GLU A 1 139 ? 43.191 18.334 4.847 1.00 43.47 139 GLU A C 1
ATOM 1163 O O . GLU A 1 139 ? 42.205 19.020 5.129 1.00 43.47 139 GLU A O 1
ATOM 1168 N N . GLU A 1 140 ? 43.676 18.293 3.596 1.00 43.50 140 GLU A N 1
ATOM 1169 C CA . GLU A 1 140 ? 43.076 19.027 2.464 1.00 43.50 140 GLU A CA 1
ATOM 1170 C C . GLU A 1 140 ? 41.879 18.273 1.825 1.00 43.50 140 GLU A C 1
ATOM 1172 O O . GLU A 1 140 ? 40.871 18.894 1.475 1.00 43.50 140 GLU A O 1
ATOM 1177 N N . GLU A 1 141 ? 41.921 16.937 1.739 1.00 42.81 141 GLU A N 1
ATOM 1178 C CA . GLU A 1 141 ? 40.841 16.073 1.237 1.00 42.81 141 GLU A CA 1
ATOM 1179 C C . GLU A 1 141 ? 39.778 15.744 2.304 1.00 42.81 141 GLU A C 1
ATOM 1181 O O . GLU A 1 141 ? 38.644 15.470 1.922 1.00 42.81 141 GLU A O 1
ATOM 1186 N N . GLU A 1 142 ? 40.029 15.812 3.620 1.00 41.16 142 GLU A N 1
ATOM 1187 C CA . GLU A 1 142 ? 38.950 15.733 4.630 1.00 41.16 142 GLU A CA 1
ATOM 1188 C C . GLU A 1 142 ? 38.056 16.985 4.602 1.00 41.16 142 GLU A C 1
ATOM 1190 O O . GLU A 1 142 ? 36.858 16.882 4.895 1.00 41.16 142 GLU A O 1
ATOM 1195 N N . GLU A 1 143 ? 38.576 18.155 4.203 1.00 43.16 143 GLU A N 1
ATOM 1196 C CA . GLU A 1 143 ? 37.736 19.333 3.951 1.00 43.16 143 GLU A CA 1
ATOM 1197 C C . GLU A 1 143 ? 36.950 19.221 2.627 1.00 43.16 143 GLU A C 1
ATOM 1199 O O . GLU A 1 143 ? 35.801 19.672 2.568 1.00 43.16 143 GLU A O 1
ATOM 1204 N N . GLU A 1 144 ? 37.505 18.587 1.583 1.00 40.38 144 GLU A N 1
ATOM 1205 C CA . GLU A 1 144 ? 36.867 18.495 0.254 1.00 40.38 144 GLU A CA 1
ATOM 1206 C C . GLU A 1 144 ? 36.014 17.218 0.046 1.00 40.38 144 GLU A C 1
ATOM 1208 O O . GLU A 1 144 ? 35.039 17.229 -0.712 1.00 40.38 144 GLU A O 1
ATOM 1213 N N . PHE A 1 145 ? 36.302 16.133 0.772 1.00 39.38 145 PHE A N 1
ATOM 1214 C CA . PHE A 1 145 ? 35.658 14.815 0.693 1.00 39.38 145 PHE A CA 1
ATOM 1215 C C . PHE A 1 145 ? 34.903 14.439 1.978 1.00 39.38 145 PHE A C 1
ATOM 1217 O O . PHE A 1 145 ? 34.732 13.264 2.317 1.00 39.38 145 PHE A O 1
ATOM 1224 N N . LYS A 1 146 ? 34.286 15.419 2.646 1.00 41.66 146 LYS A N 1
ATOM 1225 C CA . LYS A 1 146 ? 32.995 15.140 3.288 1.00 41.66 146 LYS A CA 1
ATOM 1226 C C . LYS A 1 146 ? 31.973 14.884 2.184 1.00 41.66 146 LYS A C 1
ATOM 1228 O O . LYS A 1 146 ? 31.222 15.769 1.786 1.00 41.66 146 LYS A O 1
ATOM 1233 N N . ASP A 1 147 ? 31.951 13.649 1.684 1.00 44.81 147 ASP A N 1
ATOM 1234 C CA . ASP A 1 147 ? 30.856 13.109 0.883 1.00 44.81 147 ASP A CA 1
ATOM 1235 C C . ASP A 1 147 ? 29.597 13.125 1.767 1.00 44.81 147 ASP A C 1
ATOM 1237 O O . ASP A 1 147 ? 29.248 12.149 2.448 1.00 44.81 147 ASP A O 1
ATOM 1241 N N . GLU A 1 148 ? 28.938 14.290 1.800 1.00 48.03 148 GLU A N 1
ATOM 1242 C CA . GLU A 1 148 ? 27.517 14.447 2.072 1.00 48.03 148 GLU A CA 1
ATOM 1243 C C . GLU A 1 148 ? 26.792 13.522 1.091 1.00 48.03 148 GLU A C 1
ATOM 1245 O O . GLU A 1 148 ? 26.333 13.920 0.020 1.00 48.03 148 GLU A O 1
ATOM 1250 N N . ARG A 1 149 ? 26.722 12.231 1.433 1.00 49.84 149 ARG A N 1
ATOM 1251 C CA . ARG A 1 149 ? 25.901 11.259 0.721 1.00 49.84 149 ARG A CA 1
ATOM 1252 C C . ARG A 1 149 ? 24.451 11.603 0.985 1.00 49.84 149 ARG A C 1
ATOM 1254 O O . ARG A 1 149 ? 23.778 10.997 1.818 1.00 49.84 149 ARG A O 1
ATOM 1261 N N . ASP A 1 150 ? 23.987 12.580 0.229 1.00 51.97 150 ASP A N 1
ATOM 1262 C CA . ASP A 1 150 ? 22.616 13.014 0.148 1.00 51.97 150 ASP A CA 1
ATOM 1263 C C . ASP A 1 150 ? 21.780 11.868 -0.384 1.00 51.97 150 ASP A C 1
ATOM 1265 O O . ASP A 1 150 ? 21.690 11.621 -1.594 1.00 51.97 150 ASP A O 1
ATOM 1269 N N . PHE A 1 151 ? 21.121 11.155 0.522 1.00 50.97 151 PHE A N 1
ATOM 1270 C CA . PHE A 1 151 ? 20.096 10.205 0.133 1.00 50.97 151 PHE A CA 1
ATOM 1271 C C . PHE A 1 151 ? 18.912 10.988 -0.437 1.00 50.97 151 PHE A C 1
ATOM 1273 O O . PHE A 1 151 ? 18.013 11.416 0.284 1.00 50.97 151 PHE A O 1
ATOM 1280 N N . ASN A 1 152 ? 18.935 11.192 -1.753 1.00 61.78 152 ASN A N 1
ATOM 1281 C CA . ASN A 1 152 ? 17.893 11.882 -2.497 1.00 61.78 152 ASN A CA 1
ATOM 1282 C C . ASN A 1 152 ? 16.739 10.915 -2.805 1.00 61.78 152 ASN A C 1
ATOM 1284 O O . ASN A 1 152 ? 16.758 10.185 -3.798 1.00 61.78 152 ASN A O 1
ATOM 1288 N N . PHE A 1 153 ? 15.696 10.923 -1.973 1.00 70.75 153 PHE A N 1
ATOM 1289 C CA . PHE A 1 153 ? 14.457 10.185 -2.230 1.00 70.75 153 PHE A CA 1
ATOM 1290 C C . PHE A 1 153 ? 13.473 11.044 -3.035 1.00 70.75 153 PHE A C 1
ATOM 1292 O O . PHE A 1 153 ? 13.199 12.186 -2.671 1.00 70.75 153 PHE A O 1
ATOM 1299 N N . ILE A 1 154 ? 12.899 10.499 -4.117 1.00 72.62 154 ILE A N 1
ATOM 1300 C CA . ILE A 1 154 ? 11.864 11.185 -4.915 1.00 72.62 154 ILE A CA 1
ATOM 1301 C C . ILE A 1 154 ? 10.500 10.550 -4.650 1.00 72.62 154 ILE A C 1
ATOM 1303 O O . ILE A 1 154 ? 10.190 9.463 -5.142 1.00 72.62 154 ILE A O 1
ATOM 1307 N N . PHE A 1 155 ? 9.658 11.259 -3.907 1.00 76.00 155 PHE A N 1
ATOM 1308 C CA . PHE A 1 155 ? 8.309 10.831 -3.572 1.00 76.00 155 PHE A CA 1
ATOM 1309 C C . PHE A 1 155 ? 7.304 11.293 -4.637 1.00 76.00 155 PHE A C 1
ATOM 1311 O O . PHE A 1 155 ? 7.121 12.491 -4.847 1.00 76.00 155 PHE A O 1
ATOM 1318 N N . ARG A 1 156 ? 6.658 10.347 -5.334 1.00 77.88 156 ARG A N 1
ATOM 1319 C CA . ARG A 1 156 ? 5.782 10.639 -6.491 1.00 77.88 156 ARG A CA 1
ATOM 1320 C C . ARG A 1 156 ? 4.319 10.253 -6.315 1.00 77.88 156 ARG A C 1
ATOM 1322 O O . ARG A 1 156 ? 3.488 10.715 -7.090 1.00 77.88 156 ARG A O 1
ATOM 1329 N N . PHE A 1 157 ? 4.006 9.378 -5.365 1.00 85.38 157 PHE A N 1
ATOM 1330 C CA . PHE A 1 157 ? 2.676 8.791 -5.275 1.00 85.38 157 PHE A CA 1
ATOM 1331 C C . PHE A 1 157 ? 2.340 8.344 -3.854 1.00 85.38 157 PHE A C 1
ATOM 1333 O O . PHE A 1 157 ? 3.121 7.643 -3.213 1.00 85.38 157 PHE A O 1
ATOM 1340 N N . ILE A 1 158 ? 1.139 8.701 -3.408 1.00 89.19 158 ILE A N 1
ATOM 1341 C CA . ILE A 1 158 ? 0.522 8.247 -2.162 1.00 89.19 158 ILE A CA 1
ATOM 1342 C C . ILE A 1 158 ? -0.573 7.252 -2.523 1.00 89.19 158 ILE A C 1
ATOM 1344 O O . ILE A 1 158 ? -1.473 7.573 -3.292 1.00 89.19 158 ILE A O 1
ATOM 1348 N N . SER A 1 159 ? -0.548 6.056 -1.939 1.00 92.56 159 SER A N 1
ATOM 1349 C CA . SER A 1 159 ? -1.622 5.071 -2.113 1.00 92.56 159 SER A CA 1
ATOM 1350 C C . SER A 1 159 ? -2.919 5.556 -1.442 1.00 92.56 159 SER A C 1
ATOM 1352 O O . SER A 1 159 ? -2.965 5.614 -0.207 1.00 92.56 159 SER A O 1
ATOM 1354 N N . PRO A 1 160 ? -4.001 5.847 -2.198 1.00 94.81 160 PRO A N 1
ATOM 1355 C CA . PRO A 1 160 ? -5.257 6.309 -1.604 1.00 94.81 160 PRO A CA 1
ATOM 1356 C C . PRO A 1 160 ? -5.905 5.249 -0.713 1.00 94.81 160 PRO A C 1
ATOM 1358 O O . PRO A 1 160 ? -6.473 5.565 0.327 1.00 94.81 160 PRO A O 1
ATOM 1361 N N . VAL A 1 161 ? -5.767 3.974 -1.088 1.00 95.12 161 VAL A N 1
ATOM 1362 C CA . VAL A 1 161 ? -6.292 2.841 -0.316 1.00 95.12 161 VAL A CA 1
ATOM 1363 C C . VAL A 1 161 ? -5.571 2.717 1.026 1.00 95.12 161 VAL A C 1
ATOM 1365 O O . VAL A 1 161 ? -6.212 2.505 2.051 1.00 95.12 161 VAL A O 1
ATOM 1368 N N . SER A 1 162 ? -4.249 2.901 1.052 1.00 95.31 162 SER A N 1
ATOM 1369 C CA . SER A 1 162 ? -3.480 2.860 2.302 1.00 95.31 162 SER A CA 1
ATOM 1370 C C . SER A 1 162 ? -3.877 4.003 3.239 1.00 95.31 162 SER A C 1
ATOM 1372 O O . SER A 1 162 ? -4.049 3.779 4.434 1.00 95.31 162 SER A O 1
ATOM 1374 N N . PHE A 1 163 ? -4.090 5.206 2.696 1.00 95.50 163 PHE A N 1
ATOM 1375 C CA . PHE A 1 163 ? -4.574 6.350 3.470 1.00 95.50 163 PHE A CA 1
ATOM 1376 C C . PHE A 1 163 ? -5.992 6.141 4.006 1.00 95.50 163 PHE A C 1
ATOM 1378 O O . PHE A 1 163 ? -6.246 6.484 5.160 1.00 95.50 163 PHE A O 1
ATOM 1385 N N . LEU A 1 164 ? -6.884 5.529 3.219 1.00 97.19 164 LEU A N 1
ATOM 1386 C CA . LEU A 1 164 ? -8.236 5.169 3.653 1.00 97.19 164 LEU A CA 1
ATOM 1387 C C . LEU A 1 164 ? -8.195 4.270 4.888 1.00 97.19 164 LEU A C 1
ATOM 1389 O O . LEU A 1 164 ? -8.834 4.580 5.886 1.00 97.19 164 LEU A O 1
ATOM 1393 N N . PHE A 1 165 ? -7.424 3.181 4.849 1.00 97.38 165 PHE A N 1
ATOM 1394 C CA . PHE A 1 165 ? -7.348 2.257 5.982 1.00 97.38 165 PHE A CA 1
ATOM 1395 C C . PHE A 1 165 ? -6.625 2.857 7.189 1.00 97.38 165 PHE A C 1
ATOM 1397 O O . PHE A 1 165 ? -7.042 2.613 8.317 1.00 97.38 165 PHE A O 1
ATOM 1404 N N . PHE A 1 166 ? -5.580 3.660 6.977 1.00 97.56 166 PHE A N 1
ATOM 1405 C CA . PHE A 1 166 ? -4.848 4.303 8.070 1.00 97.56 166 PHE A CA 1
ATOM 1406 C C . PHE A 1 166 ? -5.716 5.328 8.815 1.00 97.56 166 PHE A C 1
ATOM 1408 O O . PHE A 1 166 ? -5.912 5.230 10.026 1.00 97.56 166 PHE A O 1
ATOM 1415 N N . THR A 1 167 ? -6.284 6.288 8.084 1.00 97.62 167 THR A N 1
ATOM 1416 C CA . THR A 1 167 ? -7.147 7.331 8.665 1.00 97.62 167 THR A CA 1
ATOM 1417 C C . THR A 1 167 ? -8.482 6.768 9.141 1.00 97.62 167 THR A C 1
ATOM 1419 O O . THR A 1 167 ? -8.971 7.168 10.194 1.00 97.62 167 THR A O 1
ATOM 1422 N N . GLY A 1 168 ? -9.030 5.779 8.432 1.00 98.12 168 GLY A N 1
ATOM 1423 C CA . GLY A 1 168 ? -10.194 5.021 8.873 1.00 98.12 168 GLY A CA 1
ATOM 1424 C C . GLY A 1 168 ? -9.922 4.271 10.175 1.00 98.12 168 GLY A C 1
ATOM 1425 O O . GLY A 1 168 ? -10.745 4.317 11.081 1.00 98.12 168 GLY A O 1
ATOM 1426 N N . GLY A 1 169 ? -8.753 3.645 10.333 1.00 98.06 169 GLY A N 1
ATOM 1427 C CA . GLY A 1 169 ? -8.353 2.985 11.580 1.00 98.06 169 GLY A CA 1
ATOM 1428 C C . GLY A 1 169 ? -8.305 3.948 12.770 1.00 98.06 169 GLY A C 1
ATOM 1429 O O . GLY A 1 169 ? -8.846 3.640 13.831 1.00 98.06 169 GLY A O 1
ATOM 1430 N N . LEU A 1 170 ? -7.747 5.149 12.582 1.00 98.00 170 LEU A N 1
ATOM 1431 C CA . LEU A 1 170 ? -7.812 6.212 13.594 1.00 98.00 170 LEU A CA 1
ATOM 1432 C C . LEU A 1 170 ? -9.261 6.622 13.880 1.00 98.00 170 LEU A C 1
ATOM 1434 O O . LEU A 1 170 ? -9.655 6.751 15.039 1.00 98.00 170 LEU A O 1
ATOM 1438 N N . GLY A 1 171 ? -10.072 6.774 12.835 1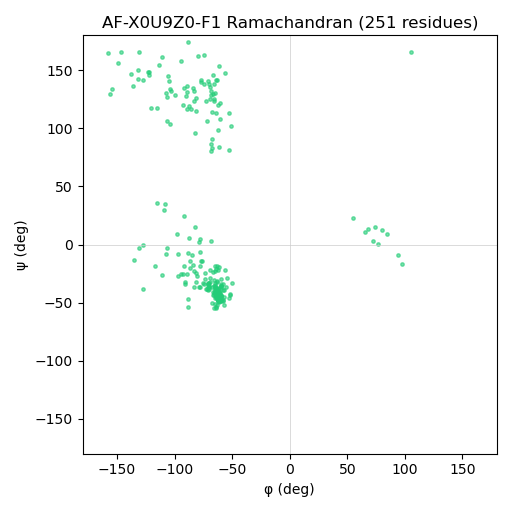.00 98.38 171 GLY A N 1
ATOM 1439 C CA . GLY A 1 171 ? -11.485 7.100 12.968 1.00 98.38 171 GLY A CA 1
ATOM 1440 C C . GLY A 1 171 ? -12.302 6.040 13.688 1.00 98.38 171 GLY A C 1
ATOM 1441 O O . GLY A 1 171 ? -13.211 6.391 14.429 1.00 98.38 171 GLY A O 1
ATOM 1442 N N . LEU A 1 172 ? -11.949 4.765 13.552 1.00 98.56 172 LEU A N 1
ATOM 1443 C CA . LEU A 1 172 ? -12.560 3.682 14.310 1.00 98.56 172 LEU A CA 1
ATOM 1444 C C . LEU A 1 172 ? -12.302 3.863 15.807 1.00 98.56 172 LEU A C 1
ATOM 1446 O O . LEU A 1 172 ? -13.239 3.805 16.597 1.00 98.56 172 LEU A O 1
ATOM 1450 N N . ILE A 1 173 ? -11.055 4.136 16.199 1.00 98.38 173 ILE A N 1
ATOM 1451 C CA . ILE A 1 173 ? -10.678 4.311 17.609 1.00 98.38 173 ILE A CA 1
ATOM 1452 C C . ILE A 1 173 ? -11.383 5.535 18.204 1.00 98.38 173 ILE A C 1
ATOM 1454 O O . ILE A 1 173 ? -12.081 5.418 19.213 1.00 98.38 173 ILE A O 1
ATOM 1458 N N . PHE A 1 174 ? -11.254 6.701 17.565 1.00 98.19 174 PHE A N 1
ATOM 1459 C CA . PHE A 1 174 ? -11.903 7.925 18.045 1.00 98.19 174 PHE A CA 1
ATOM 1460 C C . PHE A 1 174 ? -13.426 7.815 18.016 1.00 98.19 174 PHE A C 1
ATOM 1462 O O . PHE A 1 174 ? -14.095 8.263 18.944 1.00 98.19 174 PHE A O 1
ATOM 1469 N N . GLY A 1 175 ? -13.971 7.176 16.985 1.00 98.19 175 GLY A N 1
ATOM 1470 C CA . GLY A 1 175 ? -15.393 6.917 16.842 1.00 98.19 175 GLY A CA 1
ATOM 1471 C C . GLY A 1 175 ? -15.947 6.055 17.971 1.00 98.19 175 GLY A C 1
ATOM 1472 O O . GLY A 1 175 ? -16.998 6.387 18.511 1.00 98.19 175 GLY A O 1
ATOM 1473 N N . ILE A 1 176 ? -15.231 5.002 18.384 1.00 98.38 176 ILE A N 1
ATOM 1474 C CA . ILE A 1 176 ? -15.628 4.178 19.535 1.00 98.38 176 ILE A CA 1
ATOM 1475 C C . ILE A 1 176 ? -15.625 5.003 20.818 1.00 98.38 176 ILE A C 1
ATOM 1477 O O . ILE A 1 176 ? -16.592 4.942 21.570 1.00 98.38 176 ILE A O 1
ATOM 1481 N N . ILE A 1 177 ? -14.571 5.785 21.065 1.00 97.62 177 ILE A N 1
ATOM 1482 C CA . ILE A 1 177 ? -14.443 6.580 22.295 1.00 97.62 177 ILE A CA 1
ATOM 1483 C C . ILE A 1 177 ? -15.556 7.630 22.374 1.00 97.62 177 ILE A C 1
ATOM 1485 O O . ILE A 1 177 ? -16.275 7.699 23.370 1.00 97.62 177 ILE A O 1
ATOM 1489 N N . ILE A 1 178 ? -15.728 8.424 21.314 1.00 96.06 178 ILE A N 1
ATOM 1490 C CA . ILE A 1 178 ? -16.739 9.486 21.255 1.00 96.06 178 ILE A CA 1
ATOM 1491 C C . ILE A 1 178 ? -18.144 8.880 21.282 1.00 96.06 178 ILE A C 1
ATOM 1493 O O . ILE A 1 178 ? -19.004 9.359 22.015 1.00 96.06 178 ILE A O 1
ATOM 1497 N N . GLY A 1 179 ? -18.374 7.805 20.527 1.00 96.00 179 GLY A N 1
ATOM 1498 C CA . GLY A 1 179 ? -19.644 7.091 20.513 1.00 96.00 179 GLY A CA 1
ATOM 1499 C C . GLY A 1 179 ? -20.004 6.546 21.892 1.00 96.00 179 GLY A C 1
ATOM 1500 O O . GLY A 1 179 ? -21.096 6.808 22.386 1.00 96.00 179 GLY A O 1
ATOM 1501 N N . ALA A 1 180 ? -19.077 5.864 22.563 1.00 95.94 180 ALA A N 1
ATOM 1502 C CA . ALA A 1 180 ? -19.310 5.346 23.906 1.00 95.94 180 ALA A CA 1
ATOM 1503 C C . ALA A 1 180 ? -19.580 6.466 24.915 1.00 95.94 180 ALA A C 1
ATOM 1505 O O . ALA A 1 180 ? -20.485 6.337 25.740 1.00 95.94 180 ALA A O 1
ATOM 1506 N N . PHE A 1 181 ? -18.861 7.586 24.809 1.00 94.69 181 PHE A N 1
ATOM 1507 C CA . PHE A 1 181 ? -19.099 8.761 25.640 1.00 94.69 181 PHE A CA 1
ATOM 1508 C C . PHE A 1 181 ? -20.495 9.360 25.411 1.00 94.69 181 PHE A C 1
ATOM 1510 O O . PHE A 1 181 ? -21.206 9.625 26.378 1.00 94.69 181 PHE A O 1
ATOM 1517 N N . ILE A 1 182 ? -20.930 9.510 24.155 1.00 93.62 182 ILE A N 1
ATOM 1518 C CA . ILE A 1 182 ? -22.285 9.976 23.813 1.00 93.62 182 ILE A CA 1
ATOM 1519 C C . ILE A 1 182 ? -23.348 8.995 24.321 1.00 93.62 182 ILE A C 1
ATOM 1521 O O . ILE A 1 182 ? -24.374 9.419 24.829 1.00 93.62 182 ILE A O 1
ATOM 1525 N N . GLY A 1 183 ? -23.127 7.686 24.193 1.00 92.81 183 GLY A N 1
ATOM 1526 C CA . GLY A 1 183 ? -24.108 6.683 24.612 1.00 92.81 183 GLY A CA 1
ATOM 1527 C C . GLY A 1 183 ? -24.262 6.569 26.128 1.00 92.81 183 GLY A C 1
ATOM 1528 O O . GLY A 1 183 ? -25.359 6.290 26.612 1.00 92.81 183 GLY A O 1
ATOM 1529 N N . ALA A 1 184 ? -23.173 6.775 26.872 1.00 93.19 184 ALA A N 1
ATOM 1530 C CA . ALA A 1 184 ? -23.142 6.620 28.322 1.00 93.19 184 ALA A CA 1
ATOM 1531 C C . ALA A 1 184 ? -23.451 7.913 29.095 1.00 93.19 184 ALA A C 1
ATOM 1533 O O . ALA A 1 184 ? -23.763 7.831 30.282 1.00 93.19 184 ALA A O 1
ATOM 1534 N N . THR A 1 185 ? -23.346 9.090 28.465 1.00 89.31 185 THR A N 1
ATOM 1535 C CA . THR A 1 185 ? -23.491 10.390 29.144 1.00 89.31 185 THR A CA 1
ATOM 1536 C C . THR A 1 185 ? -24.590 11.251 28.537 1.00 89.31 185 THR A C 1
ATOM 1538 O O . THR A 1 185 ? -24.778 11.275 27.328 1.00 89.31 185 THR A O 1
ATOM 1541 N N . ASP A 1 186 ? -25.244 12.066 29.368 1.00 87.00 186 ASP A N 1
ATOM 1542 C CA . ASP A 1 186 ? -26.295 12.987 28.912 1.00 87.00 186 ASP A CA 1
ATOM 1543 C C . ASP A 1 186 ? -25.776 14.278 28.255 1.00 87.00 186 ASP A C 1
ATOM 1545 O O . ASP A 1 186 ? -26.563 15.139 27.842 1.00 87.00 186 ASP A O 1
ATOM 1549 N N . TYR A 1 187 ? -24.453 14.421 28.121 1.00 86.19 187 TYR A N 1
ATOM 1550 C CA . TYR A 1 187 ? -23.811 15.645 27.638 1.00 86.19 187 TYR A CA 1
ATOM 1551 C C . TYR A 1 187 ? -24.264 16.028 26.218 1.00 86.19 187 TYR A C 1
ATOM 1553 O O . TYR A 1 187 ? -24.427 17.206 25.909 1.00 86.19 187 TYR A O 1
ATOM 1561 N N . PHE A 1 188 ? -24.533 15.035 25.363 1.00 84.44 188 PHE A N 1
ATOM 1562 C CA . PHE A 1 188 ? -24.911 15.229 23.957 1.00 84.44 188 PHE A CA 1
ATOM 1563 C C . PHE A 1 188 ? -26.383 14.891 23.656 1.00 84.44 188 PHE A C 1
ATOM 1565 O O . PHE A 1 188 ? -26.729 14.541 22.524 1.00 84.44 188 PHE A O 1
ATOM 1572 N N . SER A 1 189 ? -27.282 15.050 24.634 1.00 82.62 189 SER A N 1
ATOM 1573 C CA . SER A 1 189 ? -28.715 14.728 24.487 1.00 82.62 189 SER A CA 1
ATOM 1574 C C . SER A 1 189 ? -29.408 15.418 23.298 1.00 82.62 189 SER A C 1
ATOM 1576 O O . SER A 1 189 ? -30.342 14.868 22.715 1.00 82.62 189 SER A O 1
ATOM 1578 N N . GLY A 1 190 ? -28.939 16.601 22.884 1.00 87.12 190 GLY A N 1
ATOM 1579 C CA . GLY A 1 190 ? -29.454 17.309 21.706 1.00 87.12 190 GLY A CA 1
ATOM 1580 C C . GLY A 1 190 ? -29.250 16.552 20.388 1.00 87.12 190 GLY A C 1
ATOM 1581 O O . GLY A 1 190 ? -30.154 16.527 19.557 1.00 87.12 190 GLY A O 1
ATOM 1582 N N . ILE A 1 191 ? -28.103 15.889 20.215 1.00 85.00 191 ILE A N 1
ATOM 1583 C CA . ILE A 1 191 ? -27.787 15.099 19.011 1.00 85.00 191 ILE A CA 1
ATOM 1584 C C . ILE A 1 191 ? -28.605 13.804 19.004 1.00 85.00 191 ILE A C 1
ATOM 1586 O O . ILE A 1 191 ? -29.109 13.375 17.968 1.00 85.00 191 ILE A O 1
ATOM 1590 N N . VAL A 1 192 ? -28.781 13.199 20.178 1.00 88.31 192 VAL A N 1
ATOM 1591 C CA . VAL A 1 192 ? -29.492 11.925 20.340 1.00 88.31 192 VAL A CA 1
ATOM 1592 C C . VAL A 1 192 ? -30.970 12.042 19.967 1.00 88.31 192 VAL A C 1
ATOM 1594 O O . VAL A 1 192 ? -31.508 11.119 19.364 1.00 88.31 192 VAL A O 1
ATOM 1597 N N . LYS A 1 193 ? -31.604 13.196 20.205 1.00 90.56 193 LYS A N 1
ATOM 1598 C CA . LYS A 1 193 ? -33.004 13.464 19.819 1.00 90.56 193 LYS A CA 1
ATOM 1599 C C . LYS A 1 193 ? -33.276 13.396 18.311 1.00 90.56 193 LYS A C 1
ATOM 1601 O O . LYS A 1 193 ? -34.427 13.262 17.915 1.00 90.56 193 LYS A O 1
ATOM 1606 N N . ILE A 1 194 ? -32.242 13.509 17.476 1.00 92.94 194 ILE A N 1
ATOM 1607 C CA . ILE A 1 194 ? -32.354 13.424 16.010 1.00 92.94 194 ILE A CA 1
ATOM 1608 C C . ILE A 1 194 ? -32.330 11.954 15.546 1.00 92.94 194 ILE A C 1
ATOM 1610 O O . ILE A 1 194 ? -32.726 11.638 14.426 1.00 92.94 194 ILE A O 1
ATOM 1614 N N . MET A 1 195 ? -31.866 11.037 16.398 1.00 88.94 195 MET A N 1
ATOM 1615 C CA . MET A 1 195 ? -31.730 9.621 16.064 1.00 88.94 195 MET A CA 1
ATOM 1616 C C . MET A 1 195 ? -33.063 8.861 16.163 1.00 88.94 195 MET A C 1
ATOM 1618 O O . MET A 1 195 ? -33.979 9.321 16.839 1.00 88.94 195 MET A O 1
ATOM 1622 N N . PRO A 1 196 ? -33.183 7.668 15.550 1.00 92.25 196 PRO A N 1
ATOM 1623 C CA . PRO A 1 196 ? -34.363 6.818 15.701 1.00 92.25 196 PRO A CA 1
ATOM 1624 C C . PRO A 1 196 ? -34.670 6.470 17.165 1.00 92.25 196 PRO A C 1
ATOM 1626 O O . PRO A 1 196 ? -33.752 6.251 17.959 1.00 92.25 196 PRO A O 1
ATOM 1629 N N . ASP A 1 197 ? -35.955 6.308 17.491 1.00 91.00 197 ASP A N 1
ATOM 1630 C CA . ASP A 1 197 ? -36.458 6.044 18.851 1.00 91.00 197 ASP A CA 1
ATOM 1631 C C . ASP A 1 197 ? -35.751 4.893 19.579 1.00 91.00 197 ASP A C 1
ATOM 1633 O O . ASP A 1 197 ? -35.589 4.920 20.799 1.00 91.00 197 ASP A O 1
ATOM 1637 N N . PHE A 1 198 ? -35.324 3.863 18.844 1.00 89.56 198 PHE A N 1
ATOM 1638 C CA . PHE A 1 198 ? -34.584 2.738 19.412 1.00 89.56 198 PHE A CA 1
ATOM 1639 C C . PHE A 1 198 ? -33.267 3.177 20.068 1.00 89.56 198 PHE A C 1
ATOM 1641 O O . PHE A 1 198 ? -32.975 2.749 21.180 1.00 89.56 198 PHE A O 1
ATOM 1648 N N . LEU A 1 199 ? -32.497 4.050 19.413 1.00 87.88 199 LEU A N 1
ATOM 1649 C CA . LEU A 1 199 ? -31.217 4.525 19.942 1.00 87.88 199 LEU A CA 1
ATOM 1650 C C . LEU A 1 199 ? -31.430 5.476 21.121 1.00 87.88 199 LEU A C 1
ATOM 1652 O O . LEU A 1 199 ? -30.743 5.355 22.131 1.00 87.88 199 LEU A O 1
ATOM 1656 N N . GLN A 1 200 ? -32.453 6.332 21.048 1.00 90.94 200 GLN A N 1
ATOM 1657 C CA . GLN A 1 200 ? -32.808 7.233 22.148 1.00 90.94 200 GLN A CA 1
ATOM 1658 C C . GLN A 1 200 ? -33.101 6.478 23.452 1.00 90.94 200 GLN A C 1
ATOM 1660 O O . GLN A 1 200 ? -32.684 6.912 24.520 1.00 90.94 200 GLN A O 1
ATOM 1665 N N . LYS A 1 201 ? -33.768 5.318 23.376 1.00 89.75 201 LYS A N 1
ATOM 1666 C CA . LYS A 1 201 ? -34.070 4.477 24.550 1.00 89.75 201 LYS A CA 1
ATOM 1667 C C . LYS A 1 201 ? -32.837 3.821 25.174 1.00 89.75 201 LYS A C 1
ATOM 1669 O O . LYS A 1 201 ? -32.890 3.415 26.331 1.00 89.75 201 LYS A O 1
ATOM 1674 N N . LEU A 1 202 ? -31.755 3.673 24.412 1.00 87.00 202 LEU A N 1
ATOM 1675 C CA . LEU A 1 202 ? -30.507 3.083 24.891 1.00 87.00 202 LEU A CA 1
ATOM 1676 C C . LEU A 1 202 ? -29.585 4.114 25.548 1.00 87.00 202 LEU A C 1
ATOM 1678 O O . LEU A 1 202 ? -28.641 3.726 26.223 1.00 87.00 202 LEU A O 1
ATOM 1682 N N . HIS A 1 203 ? -29.845 5.404 25.364 1.00 89.25 203 HIS A N 1
ATOM 1683 C CA . HIS A 1 203 ? -29.015 6.482 25.882 1.00 89.25 203 HIS A CA 1
ATOM 1684 C C . HIS A 1 203 ? -29.022 6.566 27.418 1.00 89.25 203 HIS A C 1
ATOM 1686 O O . HIS A 1 203 ? -30.037 6.298 28.063 1.00 89.25 203 HIS A O 1
ATOM 1692 N N . GLY A 1 204 ? -27.886 6.959 28.001 1.00 85.38 204 GLY A N 1
ATOM 1693 C CA . GLY A 1 204 ? -27.738 7.176 29.444 1.00 85.38 204 GLY A CA 1
ATOM 1694 C C . GLY A 1 204 ? -27.540 5.892 30.256 1.00 85.38 204 GLY A C 1
ATOM 1695 O O . GLY A 1 204 ? -27.632 5.910 31.482 1.00 85.38 204 GLY A O 1
ATOM 1696 N N . ASN A 1 205 ? -27.271 4.761 29.597 1.00 87.00 205 ASN A N 1
ATOM 1697 C CA . ASN A 1 205 ? -26.967 3.496 30.259 1.00 87.00 205 ASN A CA 1
ATOM 1698 C C . ASN A 1 205 ? -25.706 2.831 29.675 1.00 87.00 205 ASN A C 1
ATOM 1700 O O . ASN A 1 205 ? -25.212 3.194 28.605 1.00 87.00 205 ASN A O 1
ATOM 1704 N N . LEU A 1 206 ? -25.173 1.831 30.387 1.00 90.12 206 LEU A N 1
ATOM 1705 C CA . LEU A 1 206 ? -23.948 1.121 29.990 1.00 90.12 206 LEU A CA 1
ATOM 1706 C C . LEU A 1 206 ? -24.087 0.434 28.616 1.00 90.12 206 LEU A C 1
ATOM 1708 O O . LEU A 1 206 ? -23.151 0.421 27.819 1.00 90.12 206 LEU A O 1
ATOM 1712 N N . ILE A 1 207 ? -25.268 -0.117 28.329 1.00 90.81 207 ILE A N 1
ATOM 1713 C CA . ILE A 1 207 ? -25.585 -0.782 27.058 1.00 90.81 207 ILE A CA 1
ATOM 1714 C C . ILE A 1 207 ? -25.607 0.231 25.903 1.00 90.81 207 ILE A C 1
ATOM 1716 O O . ILE A 1 207 ? -25.114 -0.070 24.817 1.00 90.81 207 ILE A O 1
ATOM 1720 N N . GLY A 1 208 ? -26.084 1.450 26.146 1.00 89.44 208 GLY A N 1
ATOM 1721 C CA . GLY A 1 208 ? -26.002 2.591 25.246 1.00 89.44 208 GLY A CA 1
ATOM 1722 C C . GLY A 1 208 ? -24.567 2.915 24.891 1.00 89.44 208 GLY A C 1
ATOM 1723 O O . GLY A 1 208 ? -24.240 2.990 23.712 1.00 89.44 208 GLY A O 1
ATOM 1724 N N . GLY A 1 209 ? -23.682 3.002 25.885 1.00 93.25 209 GLY A N 1
ATOM 1725 C CA . GLY A 1 209 ? -22.249 3.183 25.643 1.00 93.25 209 GLY A CA 1
ATOM 1726 C C . GLY A 1 209 ? -21.676 2.156 24.654 1.00 93.25 209 GLY A C 1
ATOM 1727 O O . GLY A 1 209 ? -20.961 2.521 23.724 1.00 93.25 209 GLY A O 1
ATOM 1728 N N . ILE A 1 210 ? -22.053 0.880 24.774 1.00 95.81 210 ILE A N 1
ATOM 1729 C CA . ILE A 1 210 ? -21.586 -0.174 23.857 1.00 95.81 210 ILE A CA 1
ATOM 1730 C C . ILE A 1 210 ? -22.147 0.024 22.441 1.00 95.81 210 ILE A C 1
ATOM 1732 O O . ILE A 1 210 ? -21.388 0.030 21.469 1.00 95.81 210 ILE A O 1
ATOM 1736 N N . PHE A 1 211 ? -23.463 0.208 22.302 1.00 95.19 211 PHE A N 1
ATOM 1737 C CA . PHE A 1 211 ? -24.105 0.354 20.991 1.00 95.19 211 PHE A CA 1
ATOM 1738 C C . PHE A 1 211 ? -23.649 1.613 20.251 1.00 95.19 211 PHE A C 1
ATOM 1740 O O . PHE A 1 211 ? -23.315 1.551 19.065 1.00 95.19 211 PHE A O 1
ATOM 1747 N N . TYR A 1 212 ? -23.596 2.747 20.946 1.00 95.06 212 TYR A N 1
ATOM 1748 C CA . TYR A 1 212 ? -23.122 3.996 20.366 1.00 95.06 212 TYR A CA 1
ATOM 1749 C C . TYR A 1 212 ? -21.620 3.957 20.084 1.00 95.06 212 TYR A C 1
ATOM 1751 O O . TYR A 1 212 ? -21.193 4.535 19.090 1.00 95.06 212 TYR A O 1
ATOM 1759 N N . GLY A 1 213 ? -20.820 3.244 20.883 1.00 96.75 213 GLY A N 1
ATOM 1760 C CA . GLY A 1 213 ? -19.409 3.000 20.585 1.00 96.75 213 GLY A CA 1
ATOM 1761 C C . GLY A 1 213 ? -19.218 2.220 19.282 1.00 96.75 213 GLY A C 1
ATOM 1762 O O . GLY A 1 213 ? -18.443 2.634 18.424 1.00 96.75 213 GLY A O 1
ATOM 1763 N N . LEU A 1 214 ? -19.974 1.137 19.070 1.00 97.50 214 LEU A N 1
ATOM 1764 C CA . LEU A 1 214 ? -19.914 0.366 17.821 1.00 97.50 214 LEU A CA 1
ATOM 1765 C C . LEU A 1 214 ? -20.333 1.202 16.605 1.00 97.50 214 LEU A C 1
ATOM 1767 O O . LEU A 1 214 ? -19.621 1.233 15.600 1.00 97.50 214 LEU A O 1
ATOM 1771 N N . LEU A 1 215 ? -21.460 1.913 16.704 1.00 96.25 215 LEU A N 1
ATOM 1772 C CA . LEU A 1 215 ? -21.936 2.798 15.637 1.00 96.25 215 LEU A CA 1
ATOM 1773 C C . LEU A 1 215 ? -20.952 3.937 15.364 1.00 96.25 215 LEU A C 1
ATOM 1775 O O . LEU A 1 215 ? -20.656 4.231 14.207 1.00 96.25 215 LEU A O 1
ATOM 1779 N N . GLY A 1 216 ? -20.413 4.538 16.423 1.00 97.12 216 GLY A N 1
ATOM 1780 C CA . GLY A 1 216 ? -19.402 5.580 16.349 1.00 97.12 216 GLY A CA 1
ATOM 1781 C C . GLY A 1 216 ? -18.128 5.087 15.674 1.00 97.12 216 GLY A C 1
ATOM 1782 O O . GLY A 1 216 ? -17.603 5.780 14.812 1.00 97.12 216 GLY A O 1
ATOM 1783 N N . GLY A 1 217 ? -17.669 3.872 15.981 1.00 98.25 217 GLY A N 1
ATOM 1784 C CA . GLY A 1 217 ? -16.517 3.251 15.327 1.00 98.25 217 GLY A CA 1
ATOM 1785 C C . GLY A 1 217 ? -16.722 3.040 13.827 1.00 98.25 217 GLY A C 1
ATOM 1786 O O . GLY A 1 217 ? -15.860 3.408 13.030 1.00 98.25 217 GLY A O 1
ATOM 1787 N N . VAL A 1 218 ? -17.880 2.506 13.423 1.00 98.38 218 VAL A N 1
ATOM 1788 C CA . VAL A 1 218 ? -18.222 2.325 12.000 1.00 98.38 218 VAL A CA 1
ATOM 1789 C C . VAL A 1 218 ? -18.296 3.672 11.285 1.00 98.38 218 VAL A C 1
ATOM 1791 O O . VAL A 1 218 ? -17.685 3.850 10.230 1.00 98.38 218 VAL A O 1
ATOM 1794 N N . PHE A 1 219 ? -19.010 4.639 11.864 1.00 97.69 219 PHE A N 1
ATOM 1795 C CA . PHE A 1 219 ? -19.159 5.965 11.273 1.00 97.69 219 PHE A CA 1
ATOM 1796 C C . PHE A 1 219 ? -17.819 6.702 11.191 1.00 97.69 219 PHE A C 1
ATOM 1798 O O . PHE A 1 219 ? -17.492 7.274 10.155 1.00 97.69 219 PHE A O 1
ATOM 1805 N N . GLY A 1 220 ? -17.017 6.636 12.252 1.00 98.25 220 GLY A N 1
ATOM 1806 C CA . GLY A 1 220 ? -15.687 7.225 12.318 1.00 98.25 220 GLY A CA 1
ATOM 1807 C C . GLY A 1 220 ? -14.739 6.626 11.284 1.00 98.25 220 GLY A C 1
ATOM 1808 O O . GLY A 1 220 ? -14.067 7.380 10.583 1.00 98.25 220 GLY A O 1
ATOM 1809 N N . PHE A 1 221 ? -14.739 5.298 11.112 1.00 98.56 221 PHE A N 1
ATOM 1810 C CA . PHE A 1 221 ? -13.952 4.633 10.070 1.00 98.56 221 PHE A CA 1
ATOM 1811 C C . PHE A 1 221 ? -14.339 5.115 8.671 1.00 98.56 221 PHE A C 1
ATOM 1813 O O . PHE A 1 221 ? -13.469 5.459 7.873 1.00 98.56 221 PHE A O 1
ATOM 1820 N N . ILE A 1 222 ? -15.641 5.167 8.376 1.00 98.38 222 ILE A N 1
ATOM 1821 C CA . ILE A 1 222 ? -16.140 5.598 7.067 1.00 98.38 222 ILE A CA 1
ATOM 1822 C C . ILE A 1 222 ? -15.800 7.071 6.827 1.00 98.38 222 ILE A C 1
ATOM 1824 O O . ILE A 1 222 ? -15.228 7.404 5.794 1.00 98.38 222 ILE A O 1
ATOM 1828 N N . PHE A 1 223 ? -16.124 7.954 7.773 1.00 98.00 223 PHE A N 1
ATOM 1829 C CA . PHE A 1 223 ? -15.953 9.394 7.611 1.00 98.00 223 PHE A CA 1
ATOM 1830 C C . PHE A 1 223 ? -14.478 9.787 7.465 1.00 98.00 223 PHE A C 1
ATOM 1832 O O . PHE A 1 223 ? -14.104 10.412 6.471 1.00 98.00 223 PHE A O 1
ATOM 1839 N N . LEU A 1 224 ? -13.621 9.384 8.412 1.00 97.94 224 LEU A N 1
ATOM 1840 C CA . LEU A 1 224 ? -12.194 9.711 8.353 1.00 97.94 224 LEU A CA 1
ATOM 1841 C C . LEU A 1 224 ? -11.476 8.943 7.243 1.00 97.94 224 LEU A C 1
ATOM 1843 O O . LEU A 1 224 ? -10.598 9.515 6.605 1.00 97.94 224 LEU A O 1
ATOM 1847 N N .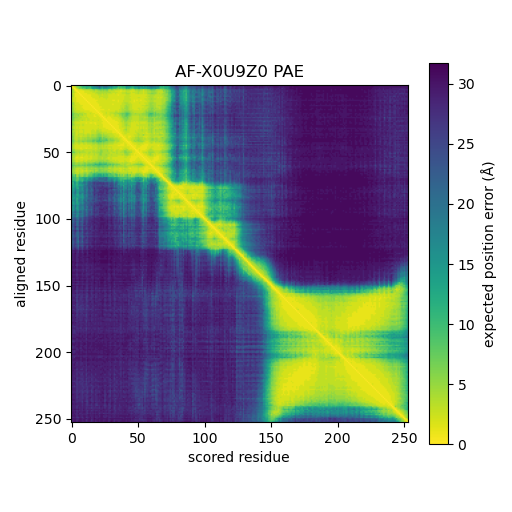 GLY A 1 225 ? -11.880 7.702 6.957 1.00 98.19 225 GLY A N 1
ATOM 1848 C CA . GLY A 1 225 ? -11.331 6.919 5.852 1.00 98.19 225 GLY A CA 1
ATOM 1849 C C . GLY A 1 225 ? -11.613 7.547 4.487 1.00 98.19 225 GLY A C 1
ATOM 1850 O O . GLY A 1 225 ? -10.704 7.672 3.665 1.00 98.19 225 GLY A O 1
ATOM 1851 N N . LEU A 1 226 ? -12.848 8.001 4.245 1.00 98.12 226 LEU A N 1
ATOM 1852 C CA . LEU A 1 226 ? -13.197 8.734 3.025 1.00 98.12 226 LEU A CA 1
ATOM 1853 C C . LEU A 1 226 ? -12.457 10.070 2.947 1.00 98.12 226 LEU A C 1
ATOM 1855 O O . LEU A 1 226 ? -11.900 10.388 1.897 1.00 98.12 226 LEU A O 1
ATOM 1859 N N . LEU A 1 227 ? -12.394 10.825 4.047 1.00 98.00 227 LEU A N 1
ATOM 1860 C CA . LEU A 1 227 ? -11.642 12.079 4.093 1.00 98.00 227 LEU A CA 1
ATOM 1861 C C . LEU A 1 227 ? -10.162 11.854 3.744 1.00 98.00 227 LEU A C 1
ATOM 1863 O O . LEU A 1 227 ? -9.622 12.545 2.882 1.00 98.00 227 LEU A O 1
ATOM 1867 N N . GLY A 1 228 ? -9.520 10.848 4.343 1.00 97.62 228 GLY A N 1
ATOM 1868 C CA . GLY A 1 228 ? -8.136 10.483 4.047 1.00 97.62 228 GLY A CA 1
ATOM 1869 C C . GLY A 1 228 ? -7.932 10.018 2.605 1.00 97.62 228 GLY A C 1
ATOM 1870 O O . GLY A 1 228 ? -6.947 10.399 1.972 1.00 97.62 228 GLY A O 1
ATOM 1871 N N . PHE A 1 229 ? -8.877 9.254 2.052 1.00 97.88 229 PHE A N 1
ATOM 1872 C CA . PHE A 1 229 ? -8.863 8.841 0.649 1.00 97.88 229 PHE A CA 1
ATOM 1873 C C . PHE A 1 229 ? -8.896 10.045 -0.302 1.00 97.88 229 PHE A C 1
ATOM 1875 O O . PHE A 1 229 ? -8.063 10.139 -1.206 1.00 97.88 229 PHE A O 1
ATOM 1882 N N . PHE A 1 230 ? -9.815 10.991 -0.084 1.00 97.69 230 PHE A N 1
ATOM 1883 C CA . PHE A 1 230 ? -9.907 12.206 -0.897 1.00 97.69 230 PHE A CA 1
ATOM 1884 C C . PHE A 1 230 ? -8.672 13.096 -0.741 1.00 97.69 230 PHE A C 1
ATOM 1886 O O . PHE A 1 230 ? -8.155 13.587 -1.744 1.00 97.69 230 PHE A O 1
ATOM 1893 N N . CYS A 1 231 ? -8.142 13.240 0.475 1.00 97.00 231 CYS A N 1
ATOM 1894 C CA . CYS A 1 231 ? -6.875 13.933 0.705 1.00 97.00 231 CYS A CA 1
ATOM 1895 C C . CYS A 1 231 ? -5.731 13.299 -0.098 1.00 97.00 231 CYS A C 1
ATOM 1897 O O . CYS A 1 231 ? -4.981 14.012 -0.759 1.00 97.00 231 CYS A O 1
ATOM 1899 N N . ALA A 1 232 ? -5.616 11.968 -0.119 1.00 95.81 232 ALA A N 1
ATOM 1900 C CA . ALA A 1 232 ? -4.593 11.285 -0.908 1.00 95.81 232 ALA A CA 1
ATOM 1901 C C . ALA A 1 232 ? -4.772 11.498 -2.423 1.00 95.81 232 ALA A C 1
ATOM 1903 O O . ALA A 1 232 ? -3.783 11.672 -3.137 1.00 95.81 232 ALA A O 1
ATOM 1904 N N . LEU A 1 233 ? -6.012 11.535 -2.925 1.00 95.62 233 LEU A N 1
ATOM 1905 C CA . LEU A 1 233 ? -6.281 11.882 -4.325 1.00 95.62 233 LEU A CA 1
ATOM 1906 C C . LEU A 1 233 ? -5.837 13.311 -4.653 1.00 95.62 233 LEU A C 1
ATOM 1908 O O . LEU A 1 233 ? -5.141 13.510 -5.648 1.00 95.62 233 LEU A O 1
ATOM 1912 N N . LEU A 1 234 ? -6.187 14.284 -3.809 1.00 95.81 234 LEU A N 1
ATOM 1913 C CA . LEU A 1 234 ? -5.761 15.675 -3.979 1.00 95.81 234 LEU A CA 1
ATOM 1914 C C . LEU A 1 234 ? -4.236 15.797 -3.964 1.00 95.81 234 LEU A C 1
ATOM 1916 O O . LEU A 1 234 ? -3.662 16.445 -4.836 1.00 95.81 234 LEU A O 1
ATOM 1920 N N . MET A 1 235 ? -3.567 15.112 -3.038 1.00 92.56 235 MET A N 1
ATOM 1921 C CA . MET A 1 235 ? -2.108 15.115 -2.976 1.00 92.56 235 MET A CA 1
ATOM 1922 C C . MET A 1 235 ? -1.472 14.490 -4.219 1.00 92.56 235 MET A C 1
ATOM 1924 O O . MET A 1 235 ? -0.500 15.030 -4.734 1.00 92.56 235 MET A O 1
ATOM 1928 N N . ASN A 1 236 ? -2.025 13.402 -4.756 1.00 91.94 236 ASN A N 1
ATOM 1929 C CA . ASN A 1 236 ? -1.528 12.817 -6.003 1.00 91.94 236 ASN A CA 1
ATOM 1930 C C . ASN A 1 236 ? -1.700 13.757 -7.202 1.00 91.94 236 ASN A C 1
ATOM 1932 O O . ASN A 1 236 ? -0.816 13.817 -8.055 1.00 91.94 236 ASN A O 1
ATOM 1936 N N . ILE A 1 237 ? -2.801 14.513 -7.256 1.00 91.69 237 ILE A N 1
ATOM 1937 C CA . ILE A 1 237 ? -3.004 15.550 -8.275 1.00 91.69 237 ILE A CA 1
ATOM 1938 C C . ILE A 1 237 ? -1.907 16.614 -8.150 1.00 91.69 237 ILE A C 1
ATOM 1940 O O . ILE A 1 237 ? -1.235 16.915 -9.132 1.00 91.69 237 ILE A O 1
ATOM 1944 N N . ILE A 1 238 ? -1.662 17.122 -6.939 1.00 90.75 238 ILE A N 1
ATOM 1945 C CA . ILE A 1 238 ? -0.620 18.125 -6.671 1.00 90.75 238 ILE A CA 1
ATOM 1946 C C . ILE A 1 238 ? 0.774 17.594 -7.053 1.00 90.75 238 ILE A C 1
ATOM 1948 O O . ILE A 1 238 ? 1.523 18.263 -7.765 1.00 90.75 238 ILE A O 1
ATOM 1952 N N . LEU A 1 239 ? 1.112 16.365 -6.653 1.00 85.12 239 LEU A N 1
ATOM 1953 C CA . LEU A 1 239 ? 2.391 15.726 -6.984 1.00 85.12 239 LEU A CA 1
ATOM 1954 C C . LEU A 1 239 ? 2.563 15.511 -8.493 1.00 85.12 239 LEU A C 1
ATOM 1956 O O . LEU A 1 239 ? 3.685 15.607 -8.992 1.00 85.12 239 LEU A O 1
ATOM 1960 N N . SER A 1 240 ? 1.472 15.280 -9.229 1.00 83.50 240 SER A N 1
ATOM 1961 C CA . SER A 1 240 ? 1.502 15.181 -10.690 1.00 83.50 240 SER A CA 1
ATOM 1962 C C . SER A 1 240 ? 1.870 16.504 -11.366 1.00 83.50 240 SER A C 1
ATOM 1964 O O . SER A 1 240 ? 2.471 16.466 -12.438 1.00 83.50 240 SER A O 1
ATOM 1966 N N . PHE A 1 241 ? 1.531 17.654 -10.774 1.00 83.69 241 PHE A N 1
ATOM 1967 C CA . PHE A 1 241 ? 1.923 18.965 -11.304 1.00 83.69 241 PHE A CA 1
ATOM 1968 C C . PHE A 1 241 ? 3.377 19.319 -10.976 1.00 83.69 241 PHE A C 1
ATOM 1970 O O . PHE A 1 241 ? 4.061 19.919 -11.798 1.00 83.69 241 PHE A O 1
ATOM 1977 N N . ILE A 1 242 ? 3.855 18.933 -9.790 1.00 81.06 242 ILE A N 1
ATOM 1978 C CA . ILE A 1 242 ? 5.191 19.299 -9.290 1.00 81.06 242 ILE A CA 1
ATOM 1979 C C . ILE A 1 242 ? 6.277 18.307 -9.763 1.00 81.06 242 ILE A C 1
ATOM 1981 O O . ILE A 1 242 ? 7.458 18.637 -9.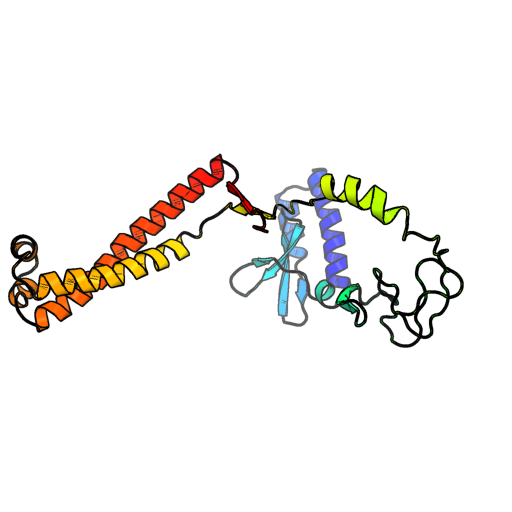793 1.00 81.06 242 ILE A O 1
ATOM 1985 N N . GLY A 1 243 ? 5.898 17.089 -10.172 1.00 73.94 243 GLY A N 1
ATOM 1986 C CA . GLY A 1 243 ? 6.838 16.033 -10.580 1.00 73.94 243 GLY A CA 1
ATOM 1987 C C . GLY A 1 243 ? 7.395 15.197 -9.415 1.00 73.94 243 GLY A C 1
ATOM 1988 O O . GLY A 1 243 ? 8.279 14.355 -9.618 1.00 73.94 243 GLY A O 1
ATOM 1989 N N . GLY A 1 244 ? 6.842 15.393 -8.213 1.00 78.94 244 GLY A N 1
ATOM 1990 C CA . GLY A 1 244 ? 7.238 14.745 -6.962 1.00 78.94 244 GLY A CA 1
ATOM 1991 C C . GLY A 1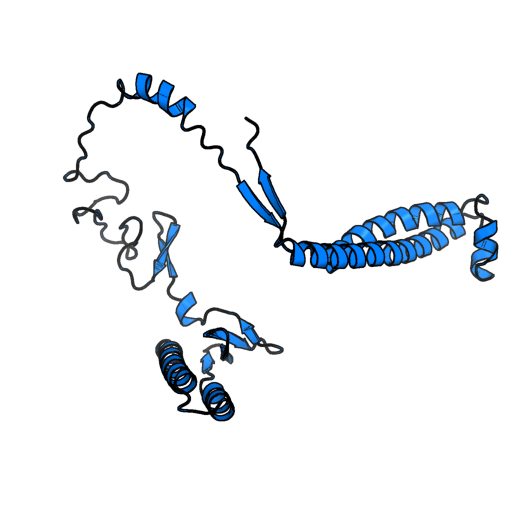 244 ? 8.026 15.655 -6.016 1.00 78.94 244 GLY A C 1
ATOM 1992 O O . GLY A 1 244 ? 8.513 16.712 -6.405 1.00 78.94 244 GLY A O 1
ATOM 1993 N N . ILE A 1 245 ? 8.156 15.229 -4.761 1.00 76.62 245 ILE A N 1
ATOM 1994 C CA . ILE A 1 245 ? 8.946 15.920 -3.731 1.00 76.62 245 ILE A CA 1
ATOM 1995 C C . ILE A 1 245 ? 10.296 15.213 -3.609 1.00 76.62 245 ILE A C 1
ATOM 1997 O O . ILE A 1 245 ? 10.339 13.990 -3.458 1.00 76.62 245 ILE A O 1
ATOM 2001 N N . LYS A 1 246 ? 11.390 15.978 -3.683 1.00 76.31 246 LYS A N 1
ATOM 2002 C CA . LYS A 1 246 ? 12.741 15.491 -3.386 1.00 76.31 246 LYS A CA 1
ATOM 2003 C C . LYS A 1 246 ? 13.027 15.705 -1.904 1.00 76.31 246 LYS A C 1
ATOM 2005 O O . LYS A 1 246 ? 12.857 16.816 -1.412 1.00 76.31 246 LYS A O 1
ATOM 2010 N N . ILE A 1 247 ? 13.445 14.654 -1.215 1.00 76.06 247 ILE A N 1
ATOM 2011 C CA . ILE A 1 247 ? 13.870 14.702 0.182 1.00 76.06 247 ILE A CA 1
ATOM 2012 C C . ILE A 1 247 ? 15.352 14.345 0.197 1.00 76.06 247 ILE A C 1
ATOM 2014 O O . ILE A 1 247 ? 15.705 13.242 -0.217 1.00 76.06 247 ILE A O 1
ATOM 2018 N N . LYS A 1 248 ? 16.184 15.290 0.642 1.00 74.50 248 LYS A N 1
ATOM 2019 C CA . LYS A 1 248 ? 17.598 15.094 0.977 1.00 74.50 248 LYS A CA 1
ATOM 2020 C C . LYS A 1 248 ? 17.645 14.772 2.470 1.00 74.50 248 LYS A C 1
ATOM 2022 O O . LYS A 1 248 ? 17.101 15.529 3.272 1.00 74.50 248 LYS A O 1
ATOM 2027 N N . VAL A 1 249 ? 18.166 13.602 2.827 1.00 72.81 249 VAL A N 1
ATOM 2028 C CA . VAL A 1 249 ? 18.361 13.220 4.230 1.00 72.81 249 VAL A CA 1
ATOM 2029 C C . VAL A 1 249 ? 19.840 13.356 4.534 1.00 72.81 249 VAL A C 1
ATOM 2031 O O . VAL A 1 249 ? 20.619 12.495 4.127 1.00 72.81 249 VAL A O 1
ATOM 2034 N N . ASP A 1 250 ? 20.194 14.422 5.247 1.00 67.44 250 ASP A N 1
ATOM 2035 C CA . ASP A 1 250 ? 21.543 14.583 5.777 1.00 67.44 250 ASP A CA 1
ATOM 2036 C C . ASP A 1 250 ? 21.776 13.549 6.870 1.00 67.44 250 ASP A C 1
ATOM 2038 O O . ASP A 1 250 ? 20.956 13.349 7.779 1.00 67.44 250 ASP A O 1
ATOM 2042 N N . LYS A 1 251 ? 22.913 12.865 6.776 1.00 61.44 251 LYS A N 1
ATOM 2043 C CA . LYS A 1 251 ? 23.373 11.988 7.839 1.00 61.44 251 LYS A CA 1
ATOM 2044 C C . LYS A 1 251 ? 23.829 12.887 8.986 1.00 61.44 251 LYS A C 1
ATOM 2046 O O . LYS A 1 251 ? 24.859 13.537 8.888 1.00 61.44 251 LYS A O 1
ATOM 2051 N N . LYS A 1 252 ? 23.035 12.952 10.057 1.00 60.78 252 LYS A N 1
ATOM 2052 C CA . LYS A 1 252 ? 23.456 13.613 11.295 1.00 60.78 252 LYS A CA 1
ATOM 2053 C C . LYS A 1 252 ? 24.655 12.830 11.847 1.00 60.78 252 LYS A C 1
ATOM 2055 O O . LYS A 1 252 ? 24.487 11.647 12.153 1.00 60.78 252 LYS A O 1
ATOM 2060 N N . GLU A 1 253 ? 25.824 13.471 11.846 1.00 50.34 253 GLU A N 1
ATOM 2061 C CA . GLU A 1 253 ? 27.077 12.990 12.452 1.00 50.34 253 GLU A CA 1
ATOM 2062 C C . GLU A 1 253 ? 26.884 12.617 13.931 1.00 50.34 253 GLU A C 1
ATOM 2064 O O . GLU A 1 253 ? 26.119 13.325 14.636 1.00 50.34 253 GLU A O 1
#

Secondary structure (DSSP, 8-state):
-HHHHHHHHHHHHHHHHHHHTTSS-HHHHHHHHHHT-EE-TTS-EEEE-TTT--EEEE-SSSEEE---HHHHTTEEEPTTT--EEETT-SB-TTT--BSSSS-EE-TTT--EESSTTSPPSSS-------TTTHHHHHHHHHHH------EEEEE----HHHHHHHHHHHHHHHHHHHHHHHHH-GGGHHHHTTS-HHHHHHTTSHHHHHHHHHHHHHHHHHHHHHHHHHHHHHHHHHHHHHT-EEEEE----

Organism: NCBI:txid412755

Solvent-accessible surface area (backbone atoms only — not comparable to full-atom values): 14354 Å² total; per-residue (Å²): 116,61,64,58,61,55,53,42,51,54,52,47,53,54,50,50,51,38,42,75,69,64,75,42,52,73,68,57,49,54,57,53,53,66,68,57,52,43,73,50,100,84,74,39,43,34,40,67,38,91,87,78,69,43,43,25,34,47,78,86,86,50,77,44,78,48,80,56,65,70,71,63,74,38,62,35,66,37,91,87,77,66,51,80,34,52,59,87,44,65,43,33,87,85,77,26,40,40,70,78,78,82,67,25,38,41,79,90,78,64,47,80,39,97,48,80,86,58,78,58,86,86,73,62,74,79,80,70,86,53,89,70,57,45,67,66,47,44,64,57,40,56,73,72,60,64,73,77,70,58,49,70,45,75,52,60,78,60,62,34,68,60,34,18,54,53,37,10,51,53,18,24,55,53,15,25,54,54,18,21,49,48,12,43,33,72,88,48,53,78,65,42,70,76,47,61,70,73,59,49,73,33,47,60,33,74,68,13,16,53,54,31,12,54,51,22,17,55,50,21,20,52,54,35,9,50,50,31,24,52,51,28,49,53,49,35,54,54,25,65,76,67,76,32,50,78,43,70,47,76,78,81,126

Nearest PDB structures (foldseek):
  7uzg-assembly1_f  TM=4.184E-01  e=2.980E+00  Rattus norvegicus
  7yui-assembly1_B  TM=2.926E-01  e=2.980E+00  Homo sapiens

Sequence (253 aa):
MENKFKDVEQEFNQLKQKYRQKKISDREFKDKLKKLRLEDKKGRWWTIGAQTGKWYYFDGKKWAQSKPPSIQEKKAICIYCGFENDLENETCTYCGGSLGGDVSFYPKCGHKLDDPSQPCPYCRVERKTWEKEEEEEEEEEEEEFKDERDFNFIFRFISPVSFLFFTGGLGLIFGIIIGAFIGATDYFSGIVKIMPDFLQKLHGNLIGGIFYGLLGGVFGFIFLGLLGFFCALLMNIILSFIGGIKIKVDKKE